Protein AF-A0AAN6WD58-F1 (afdb_monomer_lite)

Radius of gyration: 23.79 Å; chains: 1; bounding box: 54×94×43 Å

pLDDT: mean 81.94, std 14.67, range [32.22, 94.12]

Structure (mmCIF, N/CA/C/O backbone):
data_AF-A0AAN6WD58-F1
#
_entry.id   AF-A0AAN6WD58-F1
#
loop_
_atom_site.group_PDB
_atom_site.id
_atom_s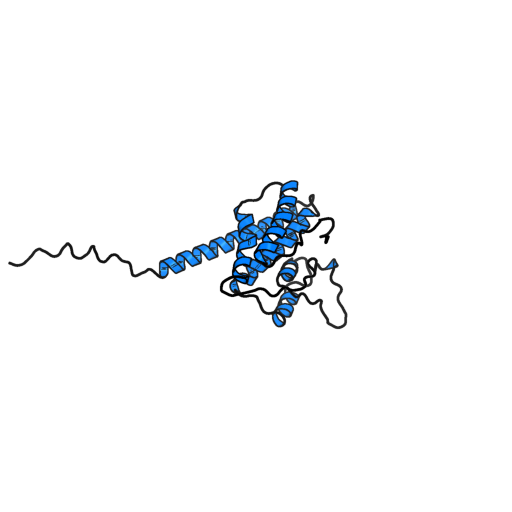ite.type_symbol
_atom_site.label_atom_id
_atom_site.label_alt_id
_atom_site.label_comp_id
_atom_site.label_asym_id
_atom_site.label_entity_id
_atom_site.label_seq_id
_atom_site.pdbx_PDB_ins_code
_atom_site.Cartn_x
_atom_site.Cartn_y
_atom_site.Cartn_z
_atom_site.occupancy
_atom_site.B_iso_or_equiv
_atom_site.auth_seq_id
_atom_site.auth_comp_id
_atom_site.auth_asym_id
_atom_site.auth_atom_id
_atom_site.pdbx_PDB_model_num
ATOM 1 N N . MET A 1 1 ? 17.605 -14.108 6.805 1.00 48.41 1 MET A N 1
ATOM 2 C CA . MET A 1 1 ? 17.470 -12.957 5.881 1.00 48.41 1 MET A CA 1
ATOM 3 C C . MET A 1 1 ? 16.499 -13.327 4.769 1.00 48.41 1 MET A C 1
ATOM 5 O O . MET A 1 1 ? 16.831 -14.172 3.946 1.00 48.41 1 MET A O 1
ATOM 9 N N . THR A 1 2 ? 15.290 -12.766 4.779 1.00 65.06 2 THR A N 1
ATOM 10 C CA . THR A 1 2 ? 14.285 -12.988 3.726 1.00 65.06 2 THR A CA 1
ATOM 11 C C . THR A 1 2 ? 14.586 -12.105 2.510 1.00 65.06 2 THR A C 1
ATOM 13 O O . THR A 1 2 ? 15.200 -11.041 2.630 1.00 65.06 2 THR A O 1
ATOM 16 N N . ARG A 1 3 ? 14.208 -12.565 1.312 1.00 69.75 3 ARG A N 1
ATOM 17 C CA . ARG A 1 3 ? 14.410 -11.836 0.050 1.00 69.75 3 ARG A CA 1
ATOM 18 C C . ARG A 1 3 ? 13.093 -11.641 -0.691 1.00 69.75 3 ARG A C 1
ATOM 20 O O . ARG A 1 3 ? 12.142 -12.388 -0.467 1.00 69.75 3 ARG A O 1
ATOM 27 N N . PHE A 1 4 ? 13.006 -10.596 -1.503 1.00 72.44 4 PHE A N 1
ATOM 28 C CA . PHE A 1 4 ? 11.981 -10.437 -2.536 1.00 72.44 4 PHE A CA 1
ATOM 29 C C . PHE A 1 4 ? 12.714 -10.450 -3.876 1.00 72.44 4 PHE A C 1
ATOM 31 O O . PHE A 1 4 ? 13.529 -9.564 -4.120 1.00 72.44 4 PHE A O 1
ATOM 38 N N . ALA A 1 5 ? 12.514 -11.487 -4.690 1.00 76.12 5 ALA A N 1
ATOM 39 C CA . ALA A 1 5 ? 13.415 -11.800 -5.802 1.00 76.12 5 ALA A CA 1
ATOM 40 C C . ALA A 1 5 ? 14.897 -11.789 -5.347 1.00 76.12 5 ALA A C 1
ATOM 42 O O . ALA A 1 5 ? 15.267 -12.455 -4.377 1.00 76.12 5 ALA A O 1
ATOM 43 N N . ASN A 1 6 ? 15.753 -11.005 -6.003 1.00 77.00 6 ASN A N 1
ATOM 44 C CA . ASN A 1 6 ? 17.159 -10.816 -5.637 1.00 77.00 6 ASN A CA 1
ATOM 45 C C . ASN A 1 6 ? 17.381 -9.767 -4.521 1.00 77.00 6 ASN A C 1
ATOM 47 O O . ASN A 1 6 ? 18.508 -9.613 -4.037 1.00 77.00 6 ASN A O 1
ATOM 51 N N . LEU A 1 7 ? 16.332 -9.075 -4.070 1.00 74.19 7 LEU A N 1
ATOM 52 C CA . LEU A 1 7 ? 16.401 -7.975 -3.107 1.00 74.19 7 LEU A CA 1
ATOM 53 C C . LEU A 1 7 ? 16.452 -8.498 -1.668 1.00 74.19 7 LEU A C 1
ATOM 55 O O . LEU A 1 7 ? 15.595 -9.284 -1.263 1.00 74.19 7 LEU A O 1
ATOM 59 N N . LYS A 1 8 ? 17.431 -8.051 -0.869 1.00 80.62 8 LYS A N 1
ATOM 60 C CA . LYS A 1 8 ? 17.378 -8.224 0.596 1.00 80.62 8 LYS A CA 1
ATOM 61 C C . LYS A 1 8 ? 16.173 -7.447 1.128 1.00 80.62 8 LYS A C 1
ATOM 63 O O . LYS A 1 8 ? 15.922 -6.354 0.638 1.00 80.62 8 LYS A O 1
ATOM 68 N N . ARG A 1 9 ? 15.439 -7.995 2.097 1.00 75.12 9 ARG A N 1
ATOM 69 C CA . ARG A 1 9 ? 14.356 -7.275 2.782 1.00 75.12 9 ARG A CA 1
ATOM 70 C C . ARG A 1 9 ? 14.799 -6.822 4.165 1.00 75.12 9 ARG A C 1
ATOM 72 O O . ARG A 1 9 ? 15.452 -7.592 4.870 1.00 75.12 9 ARG A O 1
ATOM 79 N N . GLN A 1 10 ? 14.386 -5.619 4.548 1.00 79.12 10 GLN A N 1
ATOM 80 C CA . GLN A 1 10 ? 14.341 -5.217 5.947 1.00 79.12 10 GLN A CA 1
ATOM 81 C C . GLN A 1 10 ? 13.118 -5.883 6.582 1.00 79.12 10 GLN A C 1
ATOM 83 O O . GLN A 1 10 ? 12.004 -5.731 6.091 1.00 79.12 10 GLN A O 1
ATOM 88 N N . ASN A 1 11 ? 13.340 -6.716 7.596 1.00 80.75 11 ASN A N 1
ATOM 89 C CA . ASN A 1 11 ? 12.276 -7.491 8.242 1.00 80.75 11 ASN A CA 1
ATOM 90 C C . ASN A 1 11 ? 12.560 -7.675 9.736 1.00 80.75 11 ASN A C 1
ATOM 92 O O . ASN A 1 11 ? 12.304 -8.743 10.295 1.00 80.75 11 ASN A O 1
ATOM 96 N N . ASP A 1 12 ? 13.169 -6.655 10.335 1.00 87.62 12 ASP A N 1
ATOM 97 C CA . ASP A 1 12 ? 13.408 -6.609 11.769 1.00 87.62 12 ASP A CA 1
ATOM 98 C C . ASP A 1 12 ? 12.068 -6.518 12.503 1.00 87.62 12 ASP A C 1
ATOM 100 O O . ASP A 1 12 ? 11.062 -6.060 11.951 1.00 87.62 12 ASP A O 1
ATOM 104 N N . TRP A 1 13 ? 12.044 -7.029 13.730 1.00 89.88 13 TRP A N 1
ATOM 105 C CA . TRP A 1 13 ? 10.837 -7.016 14.541 1.00 89.88 13 TRP A CA 1
ATOM 106 C C . TRP A 1 13 ? 10.497 -5.588 14.968 1.00 89.88 13 TRP A C 1
ATOM 108 O O . TRP A 1 13 ? 11.368 -4.844 15.410 1.00 89.88 13 TRP A O 1
ATOM 118 N N . GLU A 1 14 ? 9.219 -5.236 14.886 1.00 92.88 14 GLU A N 1
ATOM 119 C CA . GLU A 1 14 ? 8.688 -3.956 15.341 1.00 92.88 14 GLU A CA 1
ATOM 120 C C . GLU A 1 14 ? 7.357 -4.189 16.051 1.00 92.88 14 GLU A C 1
ATOM 122 O O . GLU A 1 14 ? 6.569 -5.047 15.649 1.00 92.88 14 GLU A O 1
ATOM 127 N N . SER A 1 15 ? 7.090 -3.394 17.085 1.00 91.38 15 SER A N 1
ATOM 128 C CA . SER A 1 15 ? 5.830 -3.440 17.832 1.00 91.38 15 SER A CA 1
ATOM 129 C C . SER A 1 15 ? 4.717 -2.583 17.222 1.00 91.38 15 SER A C 1
ATOM 131 O O . SER A 1 15 ? 3.587 -2.671 17.684 1.00 91.38 15 SER A O 1
ATOM 133 N N . SER A 1 16 ? 5.034 -1.734 16.238 1.00 91.88 16 SER A N 1
ATOM 134 C CA . SER A 1 16 ? 4.069 -0.904 15.507 1.00 91.88 16 SER A CA 1
ATOM 135 C C . SER A 1 16 ? 4.143 -1.202 14.020 1.00 91.88 16 SER A C 1
ATOM 137 O O . SER A 1 16 ? 5.222 -1.221 13.415 1.00 91.88 16 SER A O 1
ATOM 139 N N . TRP A 1 17 ? 2.969 -1.385 13.430 1.00 92.25 17 TRP A N 1
ATOM 140 C CA . TRP A 1 17 ? 2.809 -1.575 12.003 1.00 92.25 17 TRP A CA 1
ATOM 141 C C . TRP A 1 17 ? 3.224 -0.342 11.197 1.00 92.25 17 TRP A C 1
ATOM 143 O O . TRP A 1 17 ? 3.922 -0.489 10.192 1.00 92.25 17 TRP A O 1
ATOM 153 N N . GLU A 1 18 ? 2.869 0.869 11.648 1.00 91.56 18 GLU A N 1
ATOM 154 C CA . GLU A 1 18 ? 3.306 2.115 10.996 1.00 91.56 18 GLU A CA 1
ATOM 155 C C . GLU A 1 18 ? 4.840 2.201 10.965 1.00 91.56 18 GLU A C 1
ATOM 157 O O . GLU A 1 18 ? 5.422 2.459 9.911 1.00 91.56 18 GLU A O 1
ATOM 162 N N . VAL A 1 19 ? 5.512 1.912 12.086 1.00 91.81 19 VAL A N 1
ATOM 163 C CA . VAL A 1 19 ? 6.983 1.968 12.171 1.00 91.81 19 VAL A CA 1
ATOM 164 C C . VAL A 1 19 ? 7.639 0.944 11.246 1.00 91.81 19 VAL A C 1
ATOM 166 O O . VAL A 1 19 ? 8.560 1.296 10.499 1.00 91.81 19 VAL A O 1
ATOM 169 N N . TRP A 1 20 ? 7.163 -0.305 11.263 1.00 91.69 20 TRP A N 1
ATOM 170 C CA . TRP A 1 20 ? 7.660 -1.348 10.364 1.00 91.69 20 TRP A CA 1
ATOM 171 C C . TRP A 1 20 ? 7.487 -0.953 8.901 1.00 91.69 20 TRP A C 1
ATOM 173 O O . TRP A 1 20 ? 8.426 -1.046 8.108 1.00 91.69 20 TRP A O 1
ATOM 183 N N . TRP A 1 21 ? 6.301 -0.460 8.548 1.00 91.00 21 TRP A N 1
ATOM 184 C CA . TRP A 1 21 ? 5.984 -0.073 7.185 1.00 91.00 21 TRP A CA 1
ATOM 185 C C . TRP A 1 21 ? 6.843 1.086 6.695 1.00 91.00 21 TRP A C 1
ATOM 187 O O . TRP A 1 21 ? 7.375 1.012 5.591 1.00 91.00 21 TRP A O 1
ATOM 197 N N . VAL A 1 22 ? 7.023 2.130 7.511 1.00 90.06 22 VAL A N 1
ATOM 198 C CA . VAL A 1 22 ? 7.877 3.282 7.183 1.00 90.06 22 VAL A CA 1
ATOM 199 C C . VAL A 1 22 ? 9.298 2.820 6.877 1.00 90.06 22 VAL A C 1
ATOM 201 O O . VAL A 1 22 ? 9.868 3.222 5.865 1.00 90.06 22 VAL A O 1
ATOM 204 N N . LYS A 1 23 ? 9.865 1.953 7.724 1.00 90.19 23 LYS A N 1
ATOM 205 C CA . LYS A 1 23 ? 11.198 1.371 7.511 1.00 90.19 23 LYS A CA 1
ATOM 206 C C . LYS A 1 23 ? 11.248 0.579 6.201 1.00 90.19 23 LYS A C 1
ATOM 208 O O . LYS A 1 23 ? 12.121 0.807 5.367 1.00 90.19 23 LYS A O 1
ATOM 213 N N . HIS A 1 24 ? 10.269 -0.299 5.990 1.00 88.56 24 HIS A N 1
ATOM 214 C CA . HIS A 1 24 ? 10.186 -1.168 4.817 1.00 88.56 24 HIS A CA 1
ATOM 215 C C . HIS A 1 24 ? 10.013 -0.391 3.502 1.00 88.56 24 HIS A C 1
ATOM 217 O O . HIS A 1 24 ? 10.705 -0.681 2.526 1.00 88.56 24 HIS A O 1
ATOM 223 N N . ILE A 1 25 ? 9.113 0.596 3.448 1.00 88.00 25 ILE A N 1
ATOM 224 C CA . ILE A 1 25 ? 8.846 1.359 2.222 1.00 88.00 25 ILE A CA 1
ATOM 225 C C . ILE A 1 25 ? 10.003 2.300 1.879 1.00 88.00 25 ILE A C 1
ATOM 227 O O . ILE A 1 25 ? 10.387 2.347 0.713 1.00 88.00 25 ILE A O 1
ATOM 231 N N . LYS A 1 26 ? 10.624 2.954 2.876 1.00 88.12 26 LYS A N 1
ATOM 232 C CA . LYS A 1 26 ? 11.828 3.779 2.677 1.00 88.12 26 LYS A CA 1
ATOM 233 C C . LYS A 1 26 ? 12.963 2.966 2.075 1.00 88.12 26 LYS A C 1
ATOM 235 O O . LYS A 1 26 ? 13.499 3.349 1.044 1.00 88.12 26 LYS A O 1
ATOM 240 N N . PHE A 1 27 ? 13.240 1.790 2.639 1.00 87.44 27 PHE A N 1
ATOM 241 C CA . PHE A 1 27 ? 14.277 0.894 2.131 1.00 87.44 27 PHE A CA 1
ATOM 242 C C . PHE A 1 27 ? 14.088 0.533 0.643 1.00 87.44 27 PHE A C 1
ATOM 244 O O . PHE A 1 27 ? 15.058 0.405 -0.105 1.00 87.44 27 PHE A O 1
ATOM 251 N N . ILE A 1 28 ? 12.843 0.347 0.189 1.00 87.50 28 ILE A N 1
ATOM 252 C CA . ILE A 1 28 ? 12.562 0.025 -1.218 1.00 87.50 28 ILE A CA 1
ATOM 253 C C . ILE A 1 28 ? 12.624 1.282 -2.096 1.00 87.50 28 ILE A C 1
ATOM 255 O O . ILE A 1 28 ? 13.158 1.210 -3.202 1.00 87.50 28 ILE A O 1
ATOM 259 N N . LEU A 1 29 ? 12.094 2.412 -1.623 1.00 88.50 29 LEU A N 1
ATOM 260 C CA . LEU A 1 29 ? 12.108 3.674 -2.363 1.00 88.50 29 LEU A CA 1
ATOM 261 C C . LEU A 1 29 ? 13.525 4.197 -2.570 1.00 88.50 29 LEU A C 1
ATOM 263 O O . LEU A 1 29 ? 13.870 4.499 -3.702 1.00 88.50 29 LEU A O 1
ATOM 267 N N . GLU A 1 30 ? 14.374 4.202 -1.541 1.00 88.56 30 GLU A N 1
ATOM 268 C CA . GLU A 1 30 ? 15.780 4.629 -1.641 1.00 88.56 30 GLU A CA 1
ATOM 269 C C . GLU A 1 30 ? 16.540 3.847 -2.722 1.00 88.56 30 GLU A C 1
ATOM 271 O O . GLU A 1 30 ? 17.378 4.388 -3.447 1.00 88.56 30 GLU A O 1
ATOM 276 N N . ARG A 1 31 ? 16.228 2.555 -2.875 1.00 86.38 31 ARG A N 1
ATOM 277 C CA . ARG A 1 31 ? 16.817 1.723 -3.925 1.00 86.38 31 ARG A CA 1
ATOM 278 C C . ARG A 1 31 ? 16.363 2.153 -5.316 1.00 86.38 31 ARG A C 1
ATOM 280 O O . ARG A 1 31 ? 17.185 2.222 -6.224 1.00 86.38 31 ARG A O 1
ATOM 287 N N . GLU A 1 32 ? 15.066 2.356 -5.494 1.00 90.19 32 GLU A N 1
ATOM 288 C CA . GLU A 1 32 ? 14.480 2.785 -6.766 1.00 90.19 32 GLU A CA 1
ATOM 289 C C . GLU A 1 32 ? 14.997 4.198 -7.119 1.00 90.19 32 GLU A C 1
ATOM 291 O O . GLU A 1 32 ? 15.522 4.420 -8.207 1.00 90.19 32 GLU A O 1
ATOM 296 N N . GLU A 1 33 ? 15.039 5.107 -6.147 1.00 90.25 33 GLU A N 1
ATOM 297 C CA . GLU A 1 33 ? 15.643 6.436 -6.257 1.00 90.25 33 GLU A CA 1
ATOM 298 C C . GLU A 1 33 ? 17.125 6.393 -6.652 1.00 90.25 33 GLU A C 1
ATOM 300 O O . GLU A 1 33 ? 17.546 7.128 -7.542 1.00 90.25 33 GLU A O 1
ATOM 305 N N . THR A 1 34 ? 17.914 5.479 -6.085 1.00 89.62 34 THR A N 1
ATOM 306 C CA . THR A 1 34 ? 19.324 5.299 -6.478 1.00 89.62 34 THR A CA 1
ATOM 307 C C . THR A 1 34 ? 19.469 4.903 -7.956 1.00 89.62 34 THR A C 1
ATOM 309 O O . THR A 1 34 ? 20.483 5.203 -8.584 1.00 89.62 34 THR A O 1
ATOM 312 N N . ILE A 1 35 ? 18.472 4.221 -8.529 1.00 87.38 35 ILE A N 1
ATOM 313 C CA . ILE A 1 35 ? 18.492 3.752 -9.921 1.00 87.38 35 ILE A CA 1
ATOM 314 C C . ILE A 1 35 ? 17.955 4.825 -10.878 1.00 87.38 35 ILE A C 1
ATOM 316 O O . ILE A 1 35 ? 18.501 4.984 -11.970 1.00 87.38 35 ILE A O 1
ATOM 320 N N . ARG A 1 36 ? 16.875 5.530 -10.512 1.00 88.94 36 ARG A N 1
ATOM 321 C CA . ARG A 1 36 ? 16.106 6.392 -11.435 1.00 88.94 36 ARG A CA 1
ATOM 322 C C . ARG A 1 36 ? 15.891 7.834 -10.956 1.00 88.94 36 ARG A C 1
ATOM 324 O O . ARG A 1 36 ? 15.209 8.597 -11.636 1.00 88.94 36 ARG A O 1
ATOM 331 N N . GLY A 1 37 ? 16.480 8.225 -9.831 1.00 88.12 37 GLY A N 1
ATOM 332 C CA . GLY A 1 37 ? 16.423 9.579 -9.281 1.00 88.12 37 GLY A CA 1
ATOM 333 C C . GLY A 1 37 ? 15.259 9.833 -8.308 1.00 88.12 37 GLY A C 1
ATOM 334 O O . GLY A 1 37 ? 14.410 8.955 -8.105 1.00 88.12 37 GLY A O 1
ATOM 335 N N . PRO A 1 38 ? 15.218 11.039 -7.711 1.00 86.88 38 PRO A N 1
ATOM 336 C CA . PRO A 1 38 ? 14.383 11.372 -6.553 1.00 86.88 38 PRO A CA 1
ATOM 337 C C . PRO A 1 38 ? 12.875 11.388 -6.826 1.00 86.88 38 PRO A C 1
ATOM 339 O O . PRO A 1 38 ? 12.428 11.469 -7.976 1.00 86.88 38 PRO A O 1
ATOM 342 N N . TYR A 1 39 ? 12.105 11.333 -5.737 1.00 80.19 39 TYR A N 1
ATOM 343 C CA . TYR A 1 39 ? 10.647 11.514 -5.687 1.00 80.19 39 TYR A CA 1
ATOM 344 C C . TYR A 1 39 ? 10.276 12.876 -5.095 1.00 80.19 39 TYR A C 1
ATOM 346 O O . TYR A 1 39 ? 11.126 13.546 -4.509 1.00 80.19 39 TYR A O 1
ATOM 354 N N . SER A 1 40 ? 9.012 13.288 -5.227 1.00 81.38 40 SER A N 1
ATOM 355 C CA . SER A 1 40 ? 8.534 14.473 -4.512 1.00 81.38 40 SER A CA 1
ATOM 356 C C . SER A 1 40 ? 8.304 14.150 -3.027 1.00 81.38 40 SER A C 1
ATOM 358 O O . SER A 1 40 ? 8.050 13.004 -2.656 1.00 81.38 40 SER A O 1
ATOM 360 N N . GLU A 1 41 ? 8.404 15.152 -2.153 1.00 77.81 41 GLU A N 1
ATOM 361 C CA . GLU A 1 41 ? 8.189 14.959 -0.710 1.00 77.81 41 GLU A CA 1
ATOM 362 C C . GLU A 1 41 ? 6.739 14.541 -0.409 1.00 77.81 41 GLU A C 1
ATOM 364 O O . GLU A 1 41 ? 6.479 13.728 0.480 1.00 77.81 41 GLU A O 1
ATOM 369 N N . GLU A 1 42 ? 5.788 15.039 -1.199 1.00 78.62 42 GLU A N 1
ATOM 370 C CA . GLU A 1 42 ? 4.373 14.686 -1.101 1.00 78.62 42 GLU A CA 1
ATOM 371 C C . GLU A 1 42 ? 4.144 13.186 -1.344 1.00 78.62 42 GLU A C 1
ATOM 373 O O . GLU A 1 42 ? 3.366 12.559 -0.619 1.00 78.62 42 GLU A O 1
ATOM 378 N N . ASP A 1 43 ? 4.866 12.589 -2.300 1.00 78.06 43 ASP A N 1
ATOM 379 C CA . ASP A 1 43 ? 4.775 11.159 -2.615 1.00 78.06 43 ASP A CA 1
ATOM 380 C C . ASP A 1 43 ? 5.201 10.281 -1.419 1.00 78.06 43 ASP A C 1
ATOM 382 O O . ASP A 1 43 ? 4.629 9.214 -1.186 1.00 78.06 43 ASP A O 1
ATOM 386 N N . ASN A 1 44 ? 6.156 10.739 -0.601 1.00 76.31 44 ASN A N 1
ATOM 387 C CA . ASN A 1 44 ? 6.617 10.002 0.580 1.00 76.31 44 ASN A CA 1
ATOM 388 C C . ASN A 1 44 ? 5.599 10.027 1.729 1.00 76.31 44 ASN A C 1
ATOM 390 O O . ASN A 1 44 ? 5.403 9.022 2.423 1.00 76.31 44 ASN A O 1
ATOM 394 N N . GLN A 1 45 ? 4.935 11.163 1.947 1.00 78.75 45 GLN A N 1
ATOM 395 C CA . GLN A 1 45 ? 4.032 11.344 3.088 1.00 78.75 45 GLN A CA 1
ATOM 396 C C . GLN A 1 45 ? 2.753 10.509 2.952 1.00 78.75 45 GLN A C 1
ATOM 398 O O . GLN A 1 45 ? 2.280 9.913 3.930 1.00 78.75 45 GLN A O 1
ATOM 403 N N . VAL A 1 46 ? 2.216 10.386 1.735 1.00 84.75 46 VAL A N 1
ATOM 404 C CA . VAL A 1 46 ? 0.954 9.667 1.495 1.00 84.75 46 VAL A CA 1
ATOM 405 C C . VAL A 1 46 ? 1.045 8.166 1.760 1.00 84.75 46 VAL A C 1
ATOM 407 O O . VAL A 1 46 ? 0.049 7.546 2.131 1.00 84.75 46 VAL A O 1
ATOM 410 N N . LEU A 1 47 ? 2.241 7.579 1.659 1.00 83.25 47 LEU A N 1
ATOM 411 C CA . LEU A 1 47 ? 2.464 6.139 1.841 1.00 83.25 47 LEU A CA 1
ATOM 412 C C . LEU A 1 47 ? 2.411 5.675 3.296 1.00 83.25 47 LEU A C 1
ATOM 414 O O . LEU A 1 47 ? 2.575 4.488 3.561 1.00 83.25 47 LEU A O 1
ATOM 418 N N . THR A 1 48 ? 2.229 6.593 4.239 1.00 84.06 48 THR A N 1
ATOM 419 C CA . THR A 1 48 ? 2.188 6.296 5.681 1.00 84.06 48 THR A CA 1
ATOM 420 C C . THR A 1 48 ? 0.906 6.813 6.333 1.00 84.06 48 THR A C 1
ATOM 422 O O . THR A 1 48 ? 0.453 6.272 7.343 1.00 84.06 48 THR A O 1
ATOM 425 N N . ARG A 1 49 ? 0.258 7.805 5.702 1.00 87.75 49 ARG A N 1
ATOM 426 C CA . ARG A 1 49 ? -0.963 8.492 6.151 1.00 87.75 49 ARG A CA 1
ATOM 427 C C . ARG A 1 49 ? -2.060 7.546 6.637 1.00 87.75 49 ARG A C 1
ATOM 429 O O . ARG A 1 49 ? -2.677 7.812 7.668 1.00 87.75 49 ARG A O 1
ATOM 436 N N . TYR A 1 50 ? -2.309 6.471 5.890 1.00 90.25 50 TYR A N 1
ATOM 437 C CA . TYR A 1 50 ? -3.426 5.555 6.125 1.00 90.25 50 TYR A CA 1
ATOM 438 C C . TYR A 1 50 ? -3.133 4.471 7.172 1.00 90.25 50 TYR A C 1
ATOM 440 O O . TYR A 1 50 ? -4.058 3.777 7.586 1.00 90.25 50 TYR A O 1
ATOM 448 N N . LEU A 1 51 ? -1.890 4.358 7.656 1.00 90.38 51 LEU A N 1
ATOM 449 C CA . LEU A 1 51 ? -1.515 3.376 8.680 1.00 90.38 51 LEU A CA 1
ATOM 450 C C . LEU A 1 51 ? -1.710 3.880 10.099 1.00 90.38 51 LEU A C 1
ATOM 452 O O . LEU A 1 51 ? -2.221 3.143 10.937 1.00 90.38 51 LEU A O 1
ATOM 456 N N . ARG A 1 52 ? -1.383 5.148 10.362 1.00 90.62 52 ARG A N 1
ATOM 457 C CA . ARG A 1 52 ? -1.555 5.744 11.694 1.00 90.62 52 ARG A CA 1
ATOM 458 C C . ARG A 1 52 ? -2.966 5.569 12.270 1.00 90.62 52 ARG A C 1
ATOM 460 O O . ARG A 1 52 ? -3.093 5.276 13.460 1.00 90.62 52 ARG A O 1
ATOM 467 N N . PRO A 1 53 ? -4.057 5.721 11.490 1.00 92.31 53 PRO A N 1
ATOM 468 C CA . PRO A 1 53 ? -5.408 5.475 11.985 1.00 92.31 53 PRO A CA 1
ATOM 469 C C . PRO A 1 53 ? -5.629 4.062 12.537 1.00 92.31 53 PRO A C 1
ATOM 471 O O . PRO A 1 53 ? -6.415 3.921 13.468 1.00 92.31 53 PRO A O 1
ATOM 474 N N . LEU A 1 54 ? -4.924 3.047 12.030 1.00 91.31 54 LEU A N 1
ATOM 475 C CA . LEU A 1 54 ? -5.107 1.647 12.426 1.00 91.31 54 LEU A CA 1
ATOM 476 C C . LEU A 1 54 ? -4.625 1.355 13.859 1.00 91.31 54 LEU A C 1
ATOM 478 O O . LEU A 1 54 ? -5.158 0.464 14.514 1.00 91.31 54 LEU A O 1
ATOM 482 N N . GLU A 1 55 ? -3.652 2.121 14.358 1.00 93.19 55 GLU A N 1
ATOM 483 C CA . GLU A 1 55 ? -3.041 1.951 15.691 1.00 93.19 55 GLU A CA 1
ATOM 484 C C . GLU A 1 55 ? -3.306 3.154 16.625 1.00 93.19 55 GLU A C 1
ATOM 486 O O . GLU A 1 55 ? -2.698 3.295 17.683 1.00 93.19 55 GLU A O 1
ATOM 491 N N . SER A 1 56 ? -4.213 4.060 16.238 1.00 92.25 56 SER A N 1
ATOM 492 C CA . SER A 1 56 ? -4.590 5.248 17.022 1.00 92.25 56 SER A CA 1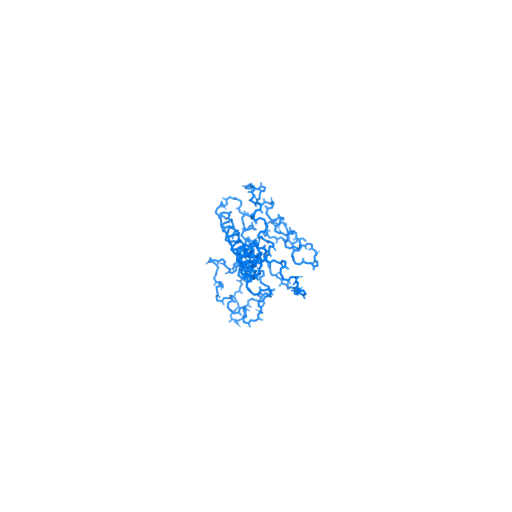
ATOM 493 C C . SER A 1 56 ? -6.059 5.224 17.438 1.00 92.25 56 SER A C 1
ATOM 495 O O . SER A 1 56 ? -6.867 4.465 16.902 1.00 92.25 56 SER A O 1
ATOM 497 N N . GLY A 1 57 ? -6.430 6.064 18.411 1.00 90.00 57 GLY A N 1
ATOM 498 C CA . GLY A 1 57 ? -7.795 6.096 18.949 1.00 90.00 57 GLY A CA 1
ATOM 499 C C . GLY A 1 57 ? -8.159 4.832 19.735 1.00 90.00 57 GLY A C 1
ATOM 500 O O . GLY A 1 57 ? -9.304 4.396 19.687 1.00 90.00 57 GLY A O 1
ATOM 501 N N . GLY A 1 58 ? -7.178 4.217 20.407 1.00 92.69 58 GLY A N 1
ATOM 502 C CA . GLY A 1 58 ? -7.354 2.973 21.166 1.00 92.69 58 GLY A CA 1
ATOM 503 C C . GLY A 1 58 ? -7.435 1.705 20.309 1.00 92.69 58 GLY A C 1
ATOM 504 O O . GLY A 1 58 ? -7.742 0.642 20.839 1.00 92.69 58 GLY A O 1
ATOM 505 N N . ARG A 1 59 ? -7.182 1.804 18.998 1.00 92.75 59 ARG A N 1
ATOM 506 C CA . ARG A 1 59 ? -7.132 0.658 18.081 1.00 92.75 59 ARG A CA 1
ATOM 507 C C . ARG A 1 59 ? -5.756 -0.002 18.097 1.00 92.75 59 ARG A C 1
ATOM 509 O O . ARG A 1 59 ? -4.748 0.651 18.350 1.00 92.75 59 ARG A O 1
ATOM 516 N N . SER A 1 60 ? -5.736 -1.287 17.778 1.00 90.50 60 SER A N 1
ATOM 517 C CA . SER A 1 60 ? -4.529 -2.081 17.568 1.00 90.50 60 SER A CA 1
ATOM 518 C C . SER A 1 60 ? -4.730 -3.007 16.376 1.00 90.50 60 SER A C 1
ATOM 520 O O . SER A 1 60 ? -5.849 -3.459 16.127 1.00 90.50 60 SER A O 1
ATOM 522 N N . ILE A 1 61 ? -3.645 -3.332 15.677 1.00 87.94 61 ILE A N 1
ATOM 523 C CA . ILE A 1 61 ? -3.652 -4.325 14.602 1.00 87.94 61 ILE A CA 1
ATOM 524 C C . ILE A 1 61 ? -3.217 -5.672 15.173 1.00 87.94 61 ILE A C 1
ATOM 526 O O . ILE A 1 61 ? -2.219 -5.756 15.888 1.00 87.94 61 ILE A O 1
ATOM 530 N N . GLU A 1 62 ? -3.939 -6.735 14.829 1.00 86.94 62 GLU A N 1
ATOM 531 C CA . GLU A 1 62 ? -3.492 -8.094 15.117 1.00 86.94 62 GLU A CA 1
ATOM 532 C C . GLU A 1 62 ? -2.432 -8.527 14.092 1.00 86.94 62 GLU A C 1
ATOM 534 O O . GLU A 1 62 ? -2.690 -8.481 12.883 1.00 86.94 62 GLU A O 1
ATOM 539 N N . PRO A 1 63 ? -1.234 -8.959 14.529 1.00 87.00 63 PRO A N 1
ATOM 540 C CA . PRO A 1 63 ? -0.233 -9.486 13.615 1.00 87.00 63 PRO A CA 1
ATOM 541 C C . PRO A 1 63 ? -0.770 -10.704 12.856 1.00 87.00 63 PRO A C 1
ATOM 543 O O . PRO A 1 63 ? -1.190 -11.692 13.456 1.00 87.00 63 PRO A O 1
ATOM 546 N N . ALA A 1 64 ? -0.698 -10.656 11.528 1.00 87.12 64 ALA A N 1
ATOM 547 C CA . ALA A 1 64 ? -1.107 -11.748 10.654 1.00 87.12 64 ALA A CA 1
ATOM 548 C C . ALA A 1 64 ? 0.091 -12.302 9.878 1.00 87.12 64 ALA A C 1
ATOM 550 O O . ALA A 1 64 ? 0.942 -11.556 9.382 1.00 87.12 64 ALA A O 1
ATOM 551 N N . LEU A 1 65 ? 0.141 -13.626 9.722 1.00 86.19 65 LEU A N 1
ATOM 552 C CA . LEU A 1 65 ? 1.119 -14.256 8.844 1.00 86.19 65 LEU A CA 1
ATOM 553 C C . LEU A 1 65 ? 0.790 -13.902 7.387 1.00 86.19 65 LEU A C 1
ATOM 555 O O . LEU A 1 65 ? -0.261 -14.281 6.878 1.00 86.19 65 LEU A O 1
ATOM 559 N N . CYS A 1 66 ? 1.705 -13.196 6.724 1.00 85.81 66 CYS A N 1
ATOM 560 C CA . CYS A 1 66 ? 1.556 -12.772 5.333 1.00 85.81 66 CYS A CA 1
ATOM 561 C C . CYS A 1 66 ? 2.513 -13.547 4.420 1.00 85.81 66 CYS A C 1
ATOM 563 O O . CYS A 1 66 ? 3.700 -13.681 4.724 1.00 85.81 66 CYS A O 1
ATOM 565 N N . HIS A 1 67 ? 2.046 -13.964 3.244 1.00 86.75 67 HIS A N 1
ATOM 566 C CA . HIS A 1 67 ? 2.891 -14.520 2.188 1.00 86.75 67 HIS A CA 1
ATOM 567 C C . HIS A 1 67 ? 3.821 -13.452 1.594 1.00 86.75 67 HIS A C 1
ATOM 569 O O . HIS A 1 67 ? 4.954 -13.747 1.215 1.00 86.75 67 HIS A O 1
ATOM 575 N N . THR A 1 68 ? 3.375 -12.191 1.507 1.00 83.81 68 THR A N 1
ATOM 576 C CA . THR A 1 68 ? 4.136 -11.018 0.999 1.00 83.81 68 THR A CA 1
ATOM 577 C C . THR A 1 68 ? 4.561 -11.060 -0.479 1.00 83.81 68 THR A C 1
ATOM 579 O O . THR A 1 68 ? 5.213 -10.128 -0.957 1.00 83.81 68 THR A O 1
ATOM 582 N N . ASP A 1 69 ? 4.184 -12.115 -1.203 1.00 84.56 69 ASP A N 1
ATOM 583 C CA . ASP A 1 69 ? 4.514 -12.356 -2.618 1.00 84.56 69 ASP A CA 1
ATOM 584 C C . ASP A 1 69 ? 3.437 -13.227 -3.298 1.00 84.56 69 ASP A C 1
ATOM 586 O O . ASP A 1 69 ? 3.727 -14.159 -4.043 1.00 84.56 69 ASP A O 1
ATOM 590 N N . LEU A 1 70 ? 2.166 -12.975 -2.972 1.00 85.38 70 LEU A N 1
ATOM 591 C CA . LEU A 1 70 ? 1.016 -13.786 -3.390 1.00 85.38 70 LEU A CA 1
ATOM 592 C C . LEU A 1 70 ? 0.515 -13.403 -4.800 1.00 85.38 70 LEU A C 1
ATOM 594 O O . LEU A 1 70 ? -0.676 -13.195 -5.024 1.00 85.38 70 LEU A O 1
ATOM 598 N N . TRP A 1 71 ? 1.434 -13.229 -5.753 1.00 83.12 71 TRP A N 1
ATOM 599 C CA . TRP A 1 71 ? 1.091 -12.955 -7.153 1.00 83.12 71 TRP A CA 1
ATOM 600 C C . TRP A 1 71 ? 0.698 -14.25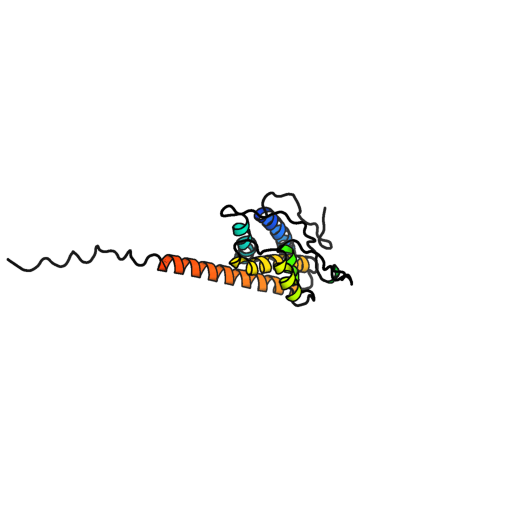6 -7.879 1.00 83.12 71 TRP A C 1
ATOM 602 O O . TRP A 1 71 ? 1.025 -15.342 -7.400 1.00 83.12 71 TRP A O 1
ATOM 612 N N . PRO A 1 72 ? 0.014 -14.195 -9.038 1.00 80.94 72 PRO A N 1
ATOM 613 C CA . PRO A 1 72 ? -0.565 -15.379 -9.681 1.00 80.94 72 PRO A CA 1
ATOM 614 C C . PRO A 1 72 ? 0.414 -16.525 -9.953 1.00 80.94 72 PRO A C 1
ATOM 616 O O . PRO A 1 72 ? 0.024 -17.681 -9.829 1.00 80.94 72 PRO A O 1
ATOM 619 N N . GLY A 1 73 ? 1.682 -16.234 -10.267 1.00 84.19 73 GLY A N 1
ATOM 620 C CA . GLY A 1 73 ? 2.705 -17.268 -10.465 1.00 84.19 73 GLY A CA 1
ATOM 621 C C . GLY A 1 73 ? 3.051 -18.062 -9.200 1.00 84.19 73 GLY A C 1
ATOM 622 O O . GLY A 1 73 ? 3.525 -19.189 -9.304 1.00 84.19 73 GLY A O 1
ATOM 623 N N . ASN A 1 74 ? 2.750 -17.517 -8.019 1.00 86.56 74 ASN A N 1
ATOM 624 C CA . ASN A 1 74 ? 2.916 -18.172 -6.721 1.00 86.56 74 ASN A CA 1
ATOM 625 C C . ASN A 1 74 ? 1.605 -18.762 -6.175 1.00 86.56 74 ASN A C 1
ATOM 627 O O . ASN A 1 74 ? 1.575 -19.278 -5.058 1.00 86.56 74 ASN A O 1
ATOM 631 N N . VAL A 1 75 ? 0.511 -18.714 -6.942 1.00 80.75 75 VAL A N 1
ATOM 632 C CA . VAL A 1 75 ? -0.774 -19.293 -6.542 1.00 80.75 75 VAL A CA 1
ATOM 633 C C . VAL A 1 75 ? -1.032 -20.568 -7.331 1.00 80.75 75 VAL A C 1
ATOM 635 O O . VAL A 1 75 ? -1.197 -20.551 -8.548 1.00 80.75 75 VAL A O 1
ATOM 638 N N . LYS A 1 76 ? -1.151 -21.690 -6.618 1.00 79.56 76 LYS A N 1
ATOM 639 C CA . LYS A 1 76 ? -1.642 -22.947 -7.186 1.00 79.56 76 LYS A CA 1
ATOM 640 C C . LYS A 1 76 ? -3.080 -23.188 -6.744 1.00 79.56 76 LYS A C 1
ATOM 642 O O . LYS A 1 76 ? -3.353 -23.328 -5.554 1.00 79.56 76 LYS A O 1
ATOM 647 N N . TYR A 1 77 ? -3.992 -23.277 -7.707 1.00 70.94 77 TYR A N 1
ATOM 648 C CA . TYR A 1 77 ? -5.382 -23.636 -7.441 1.00 70.94 77 TYR A CA 1
ATOM 649 C C . TYR A 1 77 ? -5.469 -25.102 -7.009 1.00 70.94 77 TYR A C 1
ATOM 651 O O . TYR A 1 77 ? -4.934 -25.991 -7.677 1.00 70.94 77 TYR A O 1
ATOM 659 N N . ARG A 1 78 ? -6.145 -25.362 -5.888 1.00 67.75 78 ARG A N 1
ATOM 660 C CA . ARG A 1 78 ? -6.553 -26.717 -5.515 1.00 67.75 78 ARG A CA 1
ATOM 661 C C . ARG A 1 78 ? -7.959 -26.972 -6.053 1.00 67.75 78 ARG A C 1
ATOM 663 O O . ARG A 1 78 ? -8.820 -26.102 -5.977 1.00 67.75 78 ARG A O 1
ATOM 670 N N . LEU A 1 79 ? -8.183 -28.175 -6.580 1.00 65.50 79 LEU A N 1
ATOM 671 C CA . LEU A 1 79 ? -9.474 -28.607 -7.134 1.00 65.50 79 LEU A CA 1
ATOM 672 C C . LEU A 1 79 ? -10.570 -28.772 -6.062 1.00 65.50 79 LEU A C 1
ATOM 674 O O . LEU A 1 79 ? -11.737 -28.912 -6.402 1.00 65.50 79 LEU A O 1
ATOM 678 N N . ASP A 1 80 ? -10.219 -28.742 -4.773 1.00 69.50 80 ASP A N 1
ATOM 679 C CA . ASP A 1 80 ? -11.133 -28.941 -3.641 1.00 69.50 80 ASP A CA 1
ATOM 680 C C . ASP A 1 80 ? -11.783 -27.638 -3.127 1.00 69.50 80 ASP A C 1
ATOM 682 O O . ASP A 1 80 ? -12.271 -27.596 -1.999 1.00 69.50 80 ASP A O 1
ATOM 686 N N . ASN A 1 81 ? -11.800 -26.570 -3.939 1.00 55.81 81 ASN A N 1
ATOM 687 C CA . ASN A 1 81 ? -12.339 -25.241 -3.603 1.00 55.81 81 ASN A CA 1
ATOM 688 C C . ASN A 1 81 ? -11.717 -24.579 -2.357 1.00 55.81 81 ASN A C 1
ATOM 690 O O . ASN A 1 81 ? -12.242 -23.588 -1.844 1.00 55.81 81 ASN A O 1
ATOM 694 N N . LYS A 1 82 ? -10.571 -25.071 -1.872 1.00 57.44 82 LYS A N 1
ATOM 695 C CA . LYS A 1 82 ? -9.815 -24.420 -0.798 1.00 57.44 82 LYS A CA 1
ATOM 696 C C . LYS A 1 82 ? -8.835 -23.426 -1.413 1.00 57.44 82 LYS A C 1
ATOM 698 O O . LYS A 1 82 ? -7.698 -23.764 -1.737 1.00 57.44 82 LYS A O 1
ATOM 703 N N . SER A 1 83 ? -9.307 -22.200 -1.622 1.00 54.03 83 SER A N 1
ATOM 704 C CA . SER A 1 83 ? -8.472 -21.071 -2.045 1.00 54.03 83 SER A CA 1
ATOM 705 C C . SER A 1 83 ? -7.376 -20.772 -1.011 1.00 54.03 83 SER A C 1
ATOM 707 O O . SER A 1 83 ? -7.586 -21.032 0.178 1.00 54.03 83 SER A O 1
ATOM 709 N N . PRO A 1 84 ? -6.223 -20.213 -1.430 1.00 58.09 84 PRO A N 1
ATOM 710 C CA . PRO A 1 84 ? -5.212 -19.739 -0.492 1.00 58.09 84 PRO A CA 1
ATOM 711 C C . PRO A 1 84 ? -5.841 -18.739 0.480 1.00 58.09 84 PRO A C 1
ATOM 713 O O . PRO A 1 84 ? -6.586 -17.843 0.073 1.00 58.09 84 PRO A O 1
ATOM 716 N N . LEU A 1 85 ? -5.559 -18.918 1.768 1.00 59.75 85 LEU A N 1
ATOM 717 C CA . LEU A 1 85 ? -5.940 -17.950 2.780 1.00 59.75 85 LEU A CA 1
ATOM 718 C C . LEU A 1 85 ? -4.922 -16.813 2.720 1.00 59.75 85 LEU A C 1
ATOM 720 O O . LEU A 1 85 ? -3.796 -16.963 3.187 1.00 59.75 85 LEU A O 1
ATOM 724 N N . ALA A 1 86 ? -5.313 -15.699 2.107 1.00 63.84 86 ALA A N 1
ATOM 725 C CA . ALA A 1 86 ? -4.731 -14.432 2.508 1.00 63.84 86 ALA A CA 1
ATOM 726 C C . ALA A 1 86 ? -5.296 -14.102 3.897 1.00 63.84 86 ALA A C 1
ATOM 728 O O . ALA A 1 86 ? -6.476 -14.364 4.148 1.00 63.84 86 ALA A O 1
ATOM 729 N N . HIS A 1 87 ? -4.489 -13.543 4.791 1.00 67.00 87 HIS A N 1
ATOM 730 C CA . HIS A 1 87 ? -4.914 -13.226 6.164 1.00 67.00 87 HIS A CA 1
ATOM 731 C C . HIS A 1 87 ? -4.734 -11.751 6.533 1.00 67.00 87 HIS A C 1
ATOM 733 O O . HIS A 1 87 ? -5.119 -11.354 7.626 1.00 67.00 87 HIS A O 1
ATOM 739 N N . SER A 1 88 ? -4.223 -10.922 5.617 1.00 85.69 88 SER A N 1
ATOM 740 C CA . SER A 1 88 ? -4.017 -9.488 5.850 1.00 85.69 88 SER A CA 1
ATOM 741 C C . SER A 1 88 ? -4.461 -8.630 4.667 1.00 85.69 88 SER A C 1
ATOM 743 O O . SER A 1 88 ? -4.282 -9.013 3.508 1.00 85.69 88 SER A O 1
ATOM 745 N N . GLU A 1 89 ? -4.952 -7.422 4.959 1.00 89.75 89 GLU A N 1
ATOM 746 C CA . GLU A 1 89 ? -5.219 -6.380 3.960 1.00 89.75 89 GLU A CA 1
ATOM 747 C C . GLU A 1 89 ? -3.980 -6.009 3.135 1.00 89.75 89 GLU A C 1
ATOM 749 O O . GLU A 1 89 ? -4.118 -5.577 1.988 1.00 89.75 89 GLU A O 1
ATOM 754 N N . LEU A 1 90 ? -2.770 -6.231 3.668 1.00 89.31 90 LEU A N 1
ATOM 755 C CA . LEU A 1 90 ? -1.528 -6.067 2.912 1.00 89.31 90 LEU A CA 1
ATOM 756 C C . LEU A 1 90 ? -1.518 -6.938 1.652 1.00 89.31 90 LEU A C 1
ATOM 758 O O . LEU A 1 90 ? -1.123 -6.482 0.581 1.00 89.31 90 LEU A O 1
ATOM 762 N N . GLU A 1 91 ? -1.968 -8.189 1.758 1.00 87.62 91 GLU A N 1
ATOM 763 C CA . GLU A 1 91 ? -1.935 -9.141 0.641 1.00 87.62 91 GLU A CA 1
ATOM 764 C C . GLU A 1 91 ? -2.957 -8.791 -0.437 1.00 87.62 91 GLU A C 1
ATOM 766 O O . GLU A 1 91 ? -2.760 -9.099 -1.614 1.00 87.62 91 GLU A O 1
ATOM 771 N N . LEU A 1 92 ? -4.019 -8.082 -0.049 1.00 89.12 92 LEU A N 1
ATOM 772 C CA . LEU A 1 92 ? -5.048 -7.624 -0.966 1.00 89.12 92 LEU A CA 1
ATOM 773 C C . LEU A 1 92 ? -4.523 -6.603 -1.983 1.00 89.12 92 LEU A C 1
ATOM 775 O O . LEU A 1 92 ? -5.021 -6.561 -3.108 1.00 89.12 92 LEU A O 1
ATOM 779 N N . GLY A 1 93 ? -3.489 -5.828 -1.634 1.00 88.44 93 GLY A N 1
ATOM 780 C CA . GLY A 1 93 ? -2.894 -4.841 -2.538 1.00 88.44 93 GLY A CA 1
ATOM 781 C C . GLY A 1 93 ? -2.440 -5.443 -3.875 1.00 88.44 93 GLY A C 1
ATOM 782 O O . GLY A 1 93 ? -2.608 -4.820 -4.922 1.00 88.44 93 GLY A O 1
ATOM 783 N N . LEU A 1 94 ? -1.948 -6.689 -3.881 1.00 85.62 94 LEU A N 1
ATOM 784 C CA . LEU A 1 94 ? -1.566 -7.392 -5.113 1.00 85.62 94 LEU A CA 1
ATOM 785 C C . LEU A 1 94 ? -2.758 -7.647 -6.037 1.00 85.62 94 LEU A C 1
ATOM 787 O O . LEU A 1 94 ? -2.628 -7.517 -7.251 1.00 85.62 94 LEU A O 1
ATOM 791 N N . PHE A 1 95 ? -3.922 -7.987 -5.486 1.00 85.69 95 PHE A N 1
ATOM 792 C CA . PHE A 1 95 ? -5.105 -8.337 -6.276 1.00 85.69 95 PHE A CA 1
ATOM 793 C C . PHE A 1 95 ? -5.806 -7.119 -6.887 1.00 85.69 95 PHE A C 1
ATOM 795 O O . PHE A 1 95 ? -6.725 -7.289 -7.689 1.00 85.69 95 PHE A O 1
ATOM 802 N N . ARG A 1 96 ? -5.367 -5.896 -6.554 1.00 86.62 96 ARG A N 1
ATOM 803 C CA . ARG A 1 96 ? -5.773 -4.680 -7.274 1.00 86.62 96 ARG A CA 1
ATOM 804 C C . ARG A 1 96 ? -5.169 -4.600 -8.672 1.00 86.62 96 ARG A C 1
ATOM 806 O O . ARG A 1 96 ? -5.685 -3.858 -9.505 1.00 86.62 96 ARG A O 1
ATOM 813 N N . ASN A 1 97 ? -4.082 -5.329 -8.928 1.00 81.00 97 ASN A N 1
ATOM 814 C CA . ASN A 1 97 ? -3.451 -5.347 -10.234 1.00 81.00 97 ASN A CA 1
ATOM 815 C C . ASN A 1 97 ? -4.438 -5.937 -11.272 1.00 81.00 97 ASN A C 1
ATOM 817 O O . ASN A 1 97 ? -4.803 -7.111 -11.164 1.00 81.00 97 ASN A O 1
ATOM 821 N N . PRO A 1 98 ? -4.857 -5.160 -12.291 1.00 77.62 98 PRO A N 1
ATOM 822 C CA . PRO A 1 98 ? -5.867 -5.601 -13.249 1.00 77.62 98 PRO A CA 1
ATOM 823 C C . PRO A 1 98 ? -5.378 -6.724 -14.174 1.00 77.62 98 PRO A C 1
ATOM 825 O O . PRO A 1 98 ? -6.195 -7.377 -14.817 1.00 77.62 98 PRO A O 1
ATOM 828 N N . GLN A 1 99 ? -4.068 -6.978 -14.239 1.00 76.88 99 GLN A N 1
ATOM 829 C CA . GLN A 1 99 ? -3.499 -8.110 -14.964 1.00 76.88 99 GLN A CA 1
ATOM 830 C C . GLN A 1 99 ? -3.619 -9.441 -14.194 1.00 76.88 99 GLN A C 1
ATOM 832 O O . GLN A 1 99 ? -3.326 -10.493 -14.760 1.00 76.88 99 GLN A O 1
ATOM 837 N N . TYR A 1 100 ? -4.024 -9.438 -12.916 1.00 81.56 100 TYR A N 1
ATOM 838 C CA . TYR A 1 100 ? -4.084 -10.653 -12.097 1.00 81.56 100 TYR A CA 1
ATOM 839 C C . TYR A 1 100 ? -5.493 -11.280 -12.061 1.00 81.56 100 TYR A C 1
ATOM 841 O O . TYR A 1 100 ? -6.467 -10.591 -11.764 1.00 81.56 100 TYR A O 1
ATOM 849 N N . PRO A 1 101 ? -5.624 -12.608 -12.274 1.00 74.69 101 PRO A N 1
ATOM 850 C CA . PRO A 1 101 ? -6.915 -13.286 -12.430 1.00 74.69 101 PRO A CA 1
ATOM 851 C C . PRO A 1 101 ? -7.764 -13.389 -11.152 1.00 74.69 101 PRO A C 1
ATOM 853 O O . PRO A 1 101 ? -8.976 -13.551 -11.255 1.00 74.69 101 PRO A O 1
ATOM 856 N N . LEU A 1 102 ? -7.171 -13.302 -9.953 1.00 77.62 102 LEU A N 1
ATOM 857 C CA . LEU A 1 102 ? -7.915 -13.397 -8.683 1.00 77.62 102 LEU A CA 1
ATOM 858 C C . LEU A 1 102 ? -8.830 -12.177 -8.459 1.00 77.62 102 LEU A C 1
ATOM 860 O O . LEU A 1 102 ? -9.987 -12.342 -8.065 1.00 77.62 102 LEU A O 1
ATOM 864 N N . GLY A 1 103 ? -8.336 -10.977 -8.789 1.00 80.06 103 GLY A N 1
ATOM 865 C CA . GLY A 1 103 ? -9.094 -9.730 -8.944 1.00 80.06 103 GLY A CA 1
ATOM 866 C C . GLY A 1 103 ? -10.216 -9.459 -7.927 1.00 80.06 103 GLY A C 1
ATOM 867 O O . GLY A 1 103 ? -10.152 -9.813 -6.748 1.00 80.06 103 GLY A O 1
ATOM 868 N N . LYS A 1 104 ? -11.289 -8.810 -8.404 1.00 81.69 104 LYS A N 1
ATOM 869 C CA . LYS A 1 104 ? -12.442 -8.386 -7.581 1.00 81.69 104 LYS A CA 1
ATOM 870 C C . LYS A 1 104 ? -13.219 -9.551 -6.958 1.00 81.69 104 LYS A C 1
ATOM 872 O O . LYS A 1 104 ? -13.793 -9.393 -5.882 1.00 81.69 104 LYS A O 1
ATOM 877 N N . ALA A 1 105 ? -13.264 -10.702 -7.629 1.00 82.69 105 ALA A N 1
ATOM 878 C CA . ALA A 1 105 ? -13.977 -11.876 -7.129 1.00 82.69 105 ALA A CA 1
ATOM 879 C C . ALA A 1 105 ? -13.323 -12.410 -5.847 1.00 82.69 105 ALA A C 1
ATOM 881 O O . ALA A 1 105 ? -14.020 -12.655 -4.864 1.00 82.69 105 ALA A O 1
ATOM 882 N N . PHE A 1 106 ? -11.988 -12.495 -5.822 1.00 83.50 106 PHE A N 1
ATOM 883 C CA . PHE A 1 106 ? -11.248 -12.866 -4.619 1.00 83.50 106 PHE A CA 1
ATOM 884 C C . PHE A 1 106 ? -11.461 -11.858 -3.486 1.00 83.50 106 PHE A C 1
ATOM 886 O O . PHE A 1 106 ? -11.784 -12.268 -2.375 1.00 83.50 106 PHE A O 1
ATOM 893 N N . PHE A 1 107 ? -11.363 -10.553 -3.775 1.00 84.69 107 PHE A N 1
ATOM 894 C CA . PHE A 1 107 ? -11.650 -9.492 -2.798 1.00 84.69 107 PHE A CA 1
ATOM 895 C C . PHE A 1 107 ? -13.005 -9.688 -2.117 1.00 84.69 107 PHE A C 1
ATOM 897 O O . PHE A 1 107 ? -13.101 -9.654 -0.893 1.00 84.69 107 PHE A O 1
ATOM 904 N N . LYS A 1 108 ? -14.053 -9.935 -2.909 1.00 86.31 108 LYS A N 1
ATOM 905 C CA . LYS A 1 108 ? -15.410 -10.123 -2.391 1.00 86.31 108 LYS A CA 1
ATOM 906 C C . LYS A 1 108 ? -15.510 -11.333 -1.463 1.00 86.31 108 LYS A C 1
ATOM 908 O O . LYS A 1 108 ? -16.164 -11.240 -0.432 1.00 86.31 108 LYS A O 1
ATOM 913 N N . GLU A 1 109 ? -14.893 -12.460 -1.813 1.00 87.31 109 GLU A N 1
ATOM 914 C CA . GLU A 1 109 ? -14.922 -13.660 -0.965 1.00 87.31 109 GLU A CA 1
ATOM 915 C C . GLU A 1 109 ? -14.042 -13.527 0.283 1.00 87.31 109 GLU A C 1
ATOM 917 O O . GLU A 1 109 ? -14.405 -14.042 1.341 1.00 87.31 109 GLU A O 1
ATOM 922 N N . TYR A 1 110 ? -12.917 -12.815 0.186 1.00 87.06 110 TYR A N 1
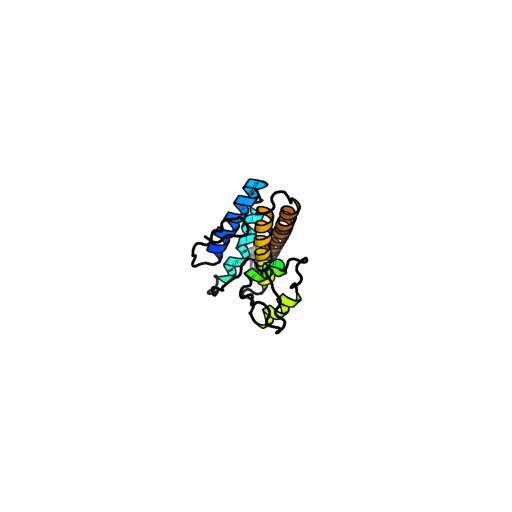ATOM 923 C CA . TYR A 1 110 ? -12.054 -12.506 1.325 1.00 87.06 110 TYR A CA 1
ATOM 924 C C . TYR A 1 110 ? -12.800 -11.672 2.372 1.00 87.06 110 TYR A C 1
ATOM 926 O O . TYR A 1 110 ? -12.838 -12.046 3.542 1.00 87.06 110 TYR A O 1
ATOM 934 N N . LEU A 1 111 ? -13.467 -10.596 1.942 1.00 89.06 111 LEU A N 1
ATOM 935 C CA . LEU A 1 111 ? -14.161 -9.664 2.839 1.00 89.06 111 LEU A CA 1
ATOM 936 C C . LEU A 1 111 ? -15.392 -10.271 3.534 1.00 89.06 111 LEU A C 1
ATOM 938 O O . LEU A 1 111 ? -15.875 -9.724 4.518 1.00 89.06 111 LEU A O 1
ATOM 942 N N . LYS A 1 112 ? -15.891 -11.428 3.076 1.00 89.62 112 LYS A N 1
ATOM 943 C CA . LYS A 1 112 ? -16.899 -12.208 3.821 1.00 89.62 112 LYS A CA 1
ATOM 944 C C . LYS A 1 112 ? -16.319 -12.929 5.040 1.00 89.62 112 LYS A C 1
ATOM 946 O O . LYS A 1 112 ? -17.080 -13.356 5.902 1.00 89.62 112 LYS A O 1
ATOM 951 N N . LYS A 1 113 ? -15.003 -13.154 5.061 1.00 87.94 113 LYS A N 1
ATOM 952 C CA . LYS A 1 113 ? -14.301 -13.963 6.069 1.00 87.94 113 LYS A CA 1
ATOM 953 C C . LYS A 1 113 ? -13.442 -13.121 7.001 1.00 87.94 113 LYS A C 1
ATOM 955 O O . LYS A 1 113 ? -13.294 -13.488 8.160 1.00 87.94 113 LYS A O 1
ATOM 960 N N . VAL A 1 114 ? -12.870 -12.034 6.490 1.00 87.56 114 VAL A N 1
ATOM 961 C CA . VAL A 1 114 ? -12.010 -11.125 7.248 1.00 87.56 114 VAL A CA 1
ATOM 962 C C . VAL A 1 114 ? -12.638 -9.730 7.217 1.00 87.56 114 VAL A C 1
ATOM 964 O O . VAL A 1 114 ? -12.841 -9.196 6.123 1.00 87.56 114 VAL A O 1
ATOM 967 N N . PRO A 1 115 ? -12.988 -9.153 8.380 1.00 88.69 115 PRO A N 1
ATOM 968 C CA . PRO A 1 115 ? -13.563 -7.817 8.447 1.00 88.69 115 PRO A CA 1
ATOM 969 C C . PRO A 1 115 ? -12.535 -6.750 8.056 1.00 88.69 115 PRO A C 1
ATOM 971 O O . PRO A 1 115 ? -11.333 -6.932 8.240 1.00 88.69 115 PRO A O 1
ATOM 974 N N . ILE A 1 116 ? -13.031 -5.625 7.544 1.00 92.12 116 ILE A N 1
ATOM 975 C CA . ILE A 1 116 ? -12.214 -4.449 7.236 1.00 92.12 116 ILE A CA 1
ATOM 976 C C . ILE A 1 116 ? -11.736 -3.803 8.543 1.00 92.12 116 ILE A C 1
ATOM 978 O O . ILE A 1 116 ? -12.504 -3.645 9.496 1.00 92.12 116 ILE A O 1
ATOM 982 N N . SER A 1 117 ? -10.470 -3.402 8.576 1.00 91.31 117 SER A N 1
ATOM 983 C CA . SER A 1 117 ? -9.872 -2.672 9.687 1.00 91.31 117 SER A CA 1
ATOM 984 C C . SER A 1 117 ? -10.451 -1.264 9.770 1.00 91.31 117 SER A C 1
ATOM 986 O O . SER A 1 117 ? -10.566 -0.552 8.774 1.00 91.31 117 SER A O 1
ATOM 988 N N . LYS A 1 118 ? -10.784 -0.818 10.982 1.00 92.06 118 LYS A N 1
ATOM 989 C CA . LYS A 1 118 ? -11.235 0.561 11.191 1.00 92.06 118 LYS A CA 1
ATOM 990 C C . LYS A 1 118 ? -10.056 1.534 11.077 1.00 92.06 118 LYS A C 1
ATOM 992 O O . LYS A 1 118 ? -9.000 1.247 11.641 1.00 92.06 118 LYS A O 1
ATOM 997 N N . PRO A 1 119 ? -10.249 2.735 10.506 1.00 93.38 119 PRO A N 1
ATOM 998 C CA . PRO A 1 119 ? -11.479 3.245 9.883 1.00 93.38 119 PRO A CA 1
ATOM 999 C C . PRO A 1 119 ? -11.756 2.642 8.493 1.00 93.38 119 PRO A C 1
ATOM 1001 O O . PRO A 1 119 ? -10.876 2.631 7.635 1.00 93.38 119 PRO A O 1
ATOM 1004 N N . GLU A 1 120 ? -12.987 2.177 8.262 1.00 94.06 120 GLU A N 1
ATOM 1005 C CA . GLU A 1 120 ? -13.370 1.475 7.024 1.00 94.06 120 GLU A CA 1
ATOM 1006 C C . GLU A 1 120 ? -13.326 2.396 5.798 1.00 94.06 120 GLU A C 1
ATOM 1008 O O . GLU A 1 120 ? -13.001 1.954 4.697 1.00 94.06 120 GLU A O 1
ATOM 1013 N N . GLU A 1 121 ? -13.578 3.693 5.987 1.00 92.56 121 GLU A N 1
ATOM 1014 C CA . GLU A 1 121 ? -13.468 4.715 4.946 1.00 92.56 121 GLU A CA 1
ATOM 1015 C C . GLU A 1 121 ? -12.054 4.807 4.346 1.00 92.56 121 GLU A C 1
ATOM 1017 O O . GLU A 1 121 ? -11.896 5.167 3.180 1.00 92.56 121 GLU A O 1
ATOM 1022 N N . ASN A 1 122 ? -11.027 4.397 5.100 1.00 93.00 122 ASN A N 1
ATOM 1023 C CA . ASN A 1 122 ? -9.641 4.403 4.639 1.00 93.00 122 ASN A CA 1
ATOM 1024 C C . ASN A 1 122 ? -9.242 3.123 3.903 1.00 93.00 122 ASN A C 1
ATOM 1026 O O . ASN A 1 122 ? -8.142 3.075 3.350 1.00 93.00 122 ASN A O 1
ATOM 1030 N N . PHE A 1 123 ? -10.090 2.092 3.882 1.00 91.94 123 PHE A N 1
ATOM 1031 C CA . PHE A 1 123 ? -9.734 0.778 3.349 1.00 91.94 123 PHE A CA 1
ATOM 1032 C C . PHE A 1 123 ? -9.241 0.844 1.901 1.00 91.94 123 PHE A C 1
ATOM 1034 O O . PHE A 1 123 ? -8.186 0.300 1.578 1.00 91.94 123 PHE A O 1
ATOM 1041 N N . ASP A 1 124 ? -9.961 1.544 1.019 1.00 92.75 124 ASP A N 1
ATOM 1042 C CA . ASP A 1 124 ? -9.588 1.591 -0.398 1.00 92.75 124 ASP A CA 1
ATOM 1043 C C . ASP A 1 124 ? -8.238 2.292 -0.613 1.00 92.75 124 ASP A C 1
ATOM 1045 O O . ASP A 1 124 ? -7.384 1.783 -1.341 1.00 92.75 124 ASP A O 1
ATOM 1049 N N . SER A 1 125 ? -8.013 3.424 0.060 1.00 94.06 125 SER A N 1
ATOM 1050 C CA . SER A 1 125 ? -6.754 4.171 -0.028 1.00 94.06 125 SER A CA 1
ATOM 1051 C C . SER A 1 125 ? -5.588 3.424 0.631 1.00 94.06 125 SER A C 1
ATOM 1053 O O . SER A 1 125 ? -4.509 3.328 0.045 1.00 94.06 125 SER A O 1
ATOM 1055 N N . GLY A 1 126 ? -5.811 2.799 1.791 1.00 93.12 126 GLY A N 1
ATOM 1056 C CA . GLY A 1 126 ? -4.832 1.924 2.439 1.00 93.12 126 GLY A CA 1
ATOM 1057 C C . GLY A 1 126 ? -4.450 0.735 1.554 1.00 93.12 126 GLY A C 1
ATOM 1058 O O . GLY A 1 126 ? -3.284 0.357 1.459 1.00 93.12 126 GLY A O 1
ATOM 1059 N N . ASN A 1 127 ? -5.405 0.192 0.803 1.00 93.06 127 ASN A N 1
ATOM 1060 C CA . ASN A 1 127 ? -5.143 -0.909 -0.109 1.00 93.06 127 ASN A CA 1
ATOM 1061 C C . ASN A 1 127 ? -4.385 -0.487 -1.384 1.00 93.06 127 ASN A C 1
ATOM 1063 O O . ASN A 1 127 ? -3.547 -1.245 -1.877 1.00 93.06 127 ASN A O 1
ATOM 1067 N N . ILE A 1 128 ? -4.610 0.731 -1.894 1.00 93.19 128 ILE A N 1
ATOM 1068 C CA . ILE A 1 128 ? -3.769 1.333 -2.948 1.00 93.19 128 ILE A CA 1
ATOM 1069 C C . ILE A 1 128 ? -2.335 1.525 -2.440 1.00 93.19 128 ILE A C 1
ATOM 1071 O O . ILE A 1 128 ? -1.390 1.183 -3.146 1.00 93.19 128 ILE A O 1
ATOM 1075 N N . MET A 1 129 ? -2.155 1.991 -1.204 1.00 93.44 129 MET A N 1
ATOM 1076 C CA . MET A 1 129 ? -0.836 2.094 -0.575 1.00 93.44 129 MET A CA 1
ATOM 1077 C C . MET A 1 129 ? -0.141 0.721 -0.489 1.00 93.44 129 MET A C 1
ATOM 1079 O O . MET A 1 129 ? 1.025 0.597 -0.879 1.00 93.44 129 MET A O 1
ATOM 1083 N N . TYR A 1 130 ? -0.856 -0.336 -0.080 1.00 92.94 130 TYR A N 1
ATOM 1084 C CA . TYR A 1 130 ? -0.319 -1.702 -0.102 1.00 92.94 130 TYR A CA 1
ATOM 1085 C C . TYR A 1 130 ? 0.055 -2.172 -1.516 1.00 92.94 130 TYR A C 1
ATOM 1087 O O . TYR A 1 130 ? 1.105 -2.790 -1.702 1.00 92.94 130 TYR A O 1
ATOM 1095 N N . MET A 1 131 ? -0.746 -1.841 -2.532 1.00 92.38 131 MET A N 1
ATOM 1096 C CA . MET A 1 131 ? -0.434 -2.129 -3.937 1.00 92.38 131 MET A CA 1
ATOM 1097 C C . MET A 1 131 ? 0.850 -1.424 -4.399 1.00 92.38 131 MET A C 1
ATOM 1099 O O . MET A 1 131 ? 1.700 -2.064 -5.024 1.00 92.38 131 MET A O 1
ATOM 1103 N N . ILE A 1 132 ? 1.019 -0.137 -4.074 1.00 92.38 132 ILE A N 1
ATOM 1104 C CA . ILE A 1 132 ? 2.196 0.654 -4.464 1.00 92.38 132 ILE A CA 1
ATOM 1105 C C . ILE A 1 132 ? 3.476 -0.015 -3.966 1.00 92.38 132 ILE A C 1
ATOM 1107 O O . ILE A 1 132 ? 4.411 -0.182 -4.745 1.00 92.38 132 ILE A O 1
ATOM 1111 N N . ARG A 1 133 ? 3.503 -0.523 -2.727 1.00 90.50 133 ARG A N 1
ATOM 1112 C CA . ARG A 1 133 ? 4.656 -1.279 -2.201 1.00 90.50 133 ARG A CA 1
ATOM 1113 C C . ARG A 1 133 ? 5.088 -2.416 -3.130 1.00 90.50 133 ARG A C 1
ATOM 1115 O O . ARG A 1 133 ? 6.283 -2.623 -3.326 1.00 90.50 133 ARG A O 1
ATOM 1122 N N . HIS A 1 134 ? 4.146 -3.160 -3.713 1.00 89.31 134 HIS A N 1
ATOM 1123 C CA . HIS A 1 134 ? 4.472 -4.227 -4.664 1.00 89.31 134 HIS A CA 1
ATOM 1124 C C . HIS A 1 134 ? 4.977 -3.687 -6.006 1.00 89.31 134 HIS A C 1
ATOM 1126 O O . HIS A 1 134 ? 5.892 -4.272 -6.585 1.00 89.31 134 HIS A O 1
ATOM 1132 N N . GLN A 1 135 ? 4.429 -2.569 -6.479 1.00 91.62 135 GLN A N 1
ATOM 1133 C CA . GLN A 1 135 ? 4.858 -1.935 -7.725 1.00 91.62 135 GLN A CA 1
ATOM 1134 C C . GLN A 1 135 ? 6.274 -1.354 -7.614 1.00 91.62 135 GLN A C 1
ATOM 1136 O O . GLN A 1 135 ? 7.086 -1.592 -8.504 1.00 91.62 135 GLN A O 1
ATOM 1141 N N . VAL A 1 136 ? 6.617 -0.691 -6.502 1.00 90.88 136 VAL A N 1
ATOM 1142 C CA . VAL A 1 136 ? 7.981 -0.183 -6.259 1.00 90.88 136 VAL A CA 1
ATOM 1143 C C . VAL A 1 136 ? 8.974 -1.346 -6.130 1.00 90.88 136 VAL A C 1
ATOM 1145 O O . VAL A 1 136 ? 10.055 -1.309 -6.723 1.00 90.88 136 VAL A O 1
ATOM 1148 N N . CYS A 1 137 ? 8.603 -2.430 -5.429 1.00 89.50 137 CYS A N 1
ATOM 1149 C CA . CYS A 1 137 ? 9.412 -3.655 -5.402 1.00 89.50 137 CYS A CA 1
ATOM 1150 C C . CYS A 1 137 ? 9.679 -4.195 -6.815 1.00 89.50 137 CYS A C 1
ATOM 1152 O O . CYS A 1 137 ? 10.820 -4.522 -7.136 1.00 89.50 137 CYS A O 1
ATOM 1154 N N . LEU A 1 138 ? 8.653 -4.276 -7.666 1.00 89.50 138 LEU A N 1
ATOM 1155 C CA . LEU A 1 138 ? 8.791 -4.770 -9.036 1.00 89.50 138 LEU A CA 1
ATOM 1156 C C . LEU A 1 138 ? 9.676 -3.840 -9.882 1.00 89.50 138 LEU A C 1
ATOM 1158 O O . LEU A 1 138 ? 10.598 -4.308 -10.550 1.00 89.50 138 LEU A O 1
ATOM 1162 N N . ALA A 1 139 ? 9.459 -2.527 -9.787 1.00 91.25 139 ALA A N 1
ATOM 1163 C CA . ALA A 1 139 ? 10.259 -1.512 -10.468 1.00 91.25 139 ALA A CA 1
ATOM 1164 C C . ALA A 1 139 ? 11.743 -1.563 -10.061 1.00 91.25 139 ALA A C 1
ATOM 1166 O O . ALA A 1 139 ? 12.607 -1.290 -10.894 1.00 91.25 139 ALA A O 1
ATOM 1167 N N . SER A 1 140 ? 12.034 -1.940 -8.811 1.00 88.56 140 SER A N 1
ATOM 1168 C CA . SER A 1 140 ? 13.391 -2.135 -8.277 1.00 88.56 140 SER A CA 1
ATOM 1169 C C . SER A 1 140 ? 14.073 -3.425 -8.752 1.00 88.56 140 SER A C 1
ATOM 1171 O O . SER A 1 140 ? 15.305 -3.494 -8.769 1.00 88.56 140 SER A O 1
ATOM 1173 N N . VAL A 1 141 ? 13.300 -4.464 -9.092 1.00 88.44 141 VAL A N 1
ATOM 1174 C CA . VAL A 1 141 ? 13.817 -5.726 -9.660 1.00 88.44 141 VAL A CA 1
ATOM 1175 C C . VAL A 1 141 ? 14.105 -5.577 -11.154 1.00 88.44 141 VAL A C 1
ATOM 1177 O O . VAL A 1 141 ? 15.093 -6.129 -11.636 1.00 88.44 141 VAL A O 1
ATOM 1180 N N . TYR A 1 142 ? 13.284 -4.806 -11.871 1.00 90.06 142 TYR A N 1
ATOM 1181 C CA . TYR A 1 142 ? 13.383 -4.596 -13.317 1.00 90.06 142 TYR A CA 1
ATOM 1182 C C . TYR A 1 142 ? 13.724 -3.130 -13.644 1.00 90.06 142 TYR A C 1
ATOM 1184 O O . TYR A 1 142 ? 12.861 -2.380 -14.106 1.00 90.06 142 TYR A O 1
ATOM 1192 N N . PRO A 1 143 ? 14.978 -2.687 -13.416 1.00 87.75 143 PRO A N 1
ATOM 1193 C CA . PRO A 1 143 ? 15.382 -1.284 -13.565 1.00 87.75 143 PRO A CA 1
ATOM 1194 C C . PRO A 1 143 ? 15.213 -0.745 -14.996 1.00 87.75 143 PRO A C 1
ATOM 1196 O O . PRO A 1 143 ? 14.910 0.433 -15.183 1.00 87.75 143 PRO A O 1
ATOM 1199 N N . ASN A 1 144 ? 15.312 -1.616 -16.001 1.00 90.12 144 ASN A N 1
ATOM 1200 C CA . ASN A 1 144 ? 15.215 -1.238 -17.414 1.00 90.12 144 ASN A CA 1
ATOM 1201 C C . ASN A 1 144 ? 13.766 -1.040 -17.901 1.00 90.12 144 ASN A C 1
ATOM 1203 O O . ASN A 1 144 ? 13.553 -0.521 -18.991 1.00 90.12 144 ASN A O 1
ATOM 1207 N N . GLU A 1 145 ? 12.766 -1.415 -17.098 1.00 93.06 145 GLU A N 1
ATOM 1208 C CA . GLU A 1 145 ? 11.349 -1.288 -17.449 1.00 93.06 145 GLU A CA 1
ATOM 1209 C C . GLU A 1 145 ? 10.779 0.041 -16.932 1.00 93.06 145 GLU A C 1
ATOM 1211 O O . GLU A 1 145 ? 10.157 0.100 -15.870 1.00 93.06 145 GLU A O 1
ATOM 1216 N N . ALA A 1 146 ? 11.000 1.130 -17.677 1.00 88.88 146 ALA A N 1
ATOM 1217 C CA . ALA A 1 146 ? 10.607 2.489 -17.271 1.00 88.88 146 ALA A CA 1
ATOM 1218 C C . ALA A 1 146 ? 9.116 2.614 -16.898 1.00 88.88 146 ALA A C 1
ATOM 1220 O O . ALA A 1 146 ? 8.777 3.254 -15.903 1.00 88.88 146 ALA A O 1
ATOM 1221 N N . LYS A 1 147 ? 8.238 1.897 -17.615 1.00 92.94 147 LYS A N 1
ATOM 1222 C CA . LYS A 1 147 ? 6.783 1.885 -17.376 1.00 92.94 147 LYS A CA 1
ATOM 1223 C C . LYS A 1 147 ? 6.405 1.486 -15.948 1.00 92.94 147 LYS A C 1
ATOM 1225 O O . LYS A 1 147 ? 5.352 1.887 -15.465 1.00 92.94 147 LYS A O 1
ATOM 1230 N N . LEU A 1 148 ? 7.230 0.687 -15.265 1.00 92.31 148 LEU A N 1
ATOM 1231 C CA . LEU A 1 148 ? 6.951 0.279 -13.887 1.00 92.31 148 LEU A CA 1
ATOM 1232 C C . LEU A 1 148 ? 7.022 1.459 -12.915 1.00 92.31 148 LEU A C 1
ATOM 1234 O O . LEU A 1 148 ? 6.231 1.495 -11.973 1.00 92.31 148 LEU A O 1
ATOM 1238 N N . ARG A 1 149 ? 7.925 2.422 -13.160 1.00 91.88 149 ARG A N 1
ATOM 1239 C CA . ARG A 1 149 ? 8.010 3.656 -12.371 1.00 91.88 149 ARG A CA 1
ATOM 1240 C C . ARG A 1 149 ? 6.783 4.528 -12.596 1.00 91.88 149 ARG A C 1
ATOM 1242 O O . ARG A 1 149 ? 6.128 4.915 -11.633 1.00 91.88 149 ARG A O 1
ATOM 1249 N N . ASP A 1 150 ? 6.411 4.728 -13.857 1.00 92.06 150 ASP A N 1
ATOM 1250 C CA . ASP A 1 150 ? 5.238 5.526 -14.226 1.00 92.06 150 ASP A CA 1
ATOM 1251 C C . ASP A 1 150 ? 3.955 5.000 -13.565 1.00 92.06 150 ASP A C 1
ATOM 1253 O O . ASP A 1 150 ? 3.148 5.775 -13.053 1.00 92.06 150 ASP A O 1
ATOM 1257 N N . ILE A 1 151 ? 3.786 3.672 -13.514 1.00 92.44 151 ILE A N 1
ATOM 1258 C CA . ILE A 1 151 ? 2.615 3.033 -12.900 1.00 92.44 151 ILE A CA 1
ATOM 1259 C C . ILE A 1 151 ? 2.509 3.360 -11.408 1.00 92.44 151 ILE A C 1
ATOM 1261 O O . ILE A 1 151 ? 1.423 3.718 -10.944 1.00 92.44 151 ILE A O 1
ATOM 1265 N N . PHE A 1 152 ? 3.587 3.212 -10.631 1.00 91.62 152 PHE A N 1
ATOM 1266 C CA . PHE A 1 152 ? 3.476 3.448 -9.192 1.00 91.62 152 PHE A CA 1
ATOM 1267 C C . PHE A 1 152 ? 3.394 4.938 -8.863 1.00 91.62 152 PHE A C 1
ATOM 1269 O O . PHE A 1 152 ? 2.652 5.291 -7.951 1.00 91.62 152 PHE A O 1
ATOM 1276 N N . LEU A 1 153 ? 4.064 5.810 -9.627 1.00 92.00 153 LEU A N 1
ATOM 1277 C CA . LEU A 1 153 ? 3.951 7.263 -9.462 1.00 92.00 153 LEU A CA 1
ATOM 1278 C C . LEU A 1 153 ? 2.533 7.756 -9.765 1.00 92.00 153 LEU A C 1
ATOM 1280 O O . LEU A 1 153 ? 1.987 8.569 -9.022 1.00 92.00 153 LEU A O 1
ATOM 1284 N N . ALA A 1 154 ? 1.886 7.211 -10.799 1.00 92.69 154 ALA A N 1
ATOM 1285 C CA . ALA A 1 154 ? 0.483 7.507 -11.078 1.00 92.69 154 ALA A CA 1
ATOM 1286 C C . ALA A 1 154 ? -0.431 7.094 -9.909 1.00 92.69 154 ALA A C 1
ATOM 1288 O O . ALA A 1 154 ? -1.338 7.837 -9.538 1.00 92.69 154 ALA A O 1
ATOM 1289 N N . ASN A 1 155 ? -0.175 5.943 -9.277 1.00 92.69 155 ASN A N 1
ATOM 1290 C CA . ASN A 1 155 ? -0.941 5.506 -8.105 1.00 92.69 155 ASN A CA 1
ATOM 1291 C C . ASN A 1 155 ? -0.625 6.320 -6.839 1.00 92.69 155 ASN A C 1
ATOM 1293 O O . ASN A 1 155 ? -1.531 6.559 -6.042 1.00 92.69 155 ASN A O 1
ATOM 1297 N N . MET A 1 156 ? 0.616 6.783 -6.657 1.00 92.88 156 MET A N 1
ATOM 1298 C CA . MET A 1 156 ? 0.969 7.732 -5.593 1.00 92.88 156 MET A CA 1
ATOM 1299 C C . MET A 1 156 ? 0.216 9.050 -5.766 1.00 92.88 156 MET A C 1
ATOM 1301 O O . MET A 1 156 ? -0.388 9.527 -4.808 1.00 92.88 156 MET A O 1
ATOM 1305 N N . ARG A 1 157 ? 0.134 9.577 -6.996 1.00 93.00 157 ARG A N 1
ATOM 1306 C CA . ARG A 1 157 ? -0.637 10.792 -7.298 1.00 93.00 157 ARG A CA 1
ATOM 1307 C C . ARG A 1 157 ? -2.112 10.653 -6.921 1.00 93.00 157 ARG A C 1
ATOM 1309 O O . ARG A 1 157 ? -2.657 11.560 -6.306 1.00 93.00 157 ARG A O 1
ATOM 1316 N N . ILE A 1 158 ? -2.730 9.498 -7.192 1.00 93.12 158 ILE A N 1
ATOM 1317 C CA . ILE A 1 158 ? -4.108 9.214 -6.751 1.00 93.12 158 ILE A CA 1
ATOM 1318 C C . ILE A 1 158 ? -4.239 9.350 -5.227 1.00 93.12 158 ILE A C 1
ATOM 1320 O O . ILE A 1 158 ? -5.233 9.893 -4.748 1.00 93.12 158 ILE A O 1
ATOM 1324 N N . LEU A 1 159 ? -3.260 8.868 -4.453 1.00 93.62 159 LEU A N 1
ATOM 1325 C CA . LEU A 1 159 ? -3.277 9.029 -2.997 1.00 93.62 159 LEU A CA 1
ATOM 1326 C C . LEU A 1 159 ? -3.077 10.487 -2.572 1.00 93.62 159 LEU A C 1
ATOM 1328 O O . LEU A 1 159 ? -3.787 10.941 -1.681 1.00 93.62 159 LEU A O 1
ATOM 1332 N N . VAL A 1 160 ? -2.173 11.228 -3.218 1.00 93.00 160 VAL A N 1
ATOM 1333 C CA . VAL A 1 160 ? -1.974 12.669 -2.967 1.00 93.00 160 VAL A CA 1
ATOM 1334 C C . VAL A 1 160 ? -3.270 13.448 -3.178 1.00 93.00 160 VAL A C 1
ATOM 1336 O O . VAL A 1 160 ? -3.665 14.239 -2.317 1.00 93.00 160 VAL A O 1
ATOM 1339 N N . ASP A 1 161 ? -3.969 13.186 -4.280 1.00 93.69 161 ASP A N 1
ATOM 1340 C CA . ASP A 1 161 ? -5.220 13.867 -4.609 1.00 93.69 161 ASP A CA 1
ATOM 1341 C C . ASP A 1 161 ? -6.324 13.531 -3.595 1.00 93.69 161 ASP A C 1
ATOM 1343 O O . ASP A 1 161 ? -7.059 14.418 -3.153 1.00 93.69 161 ASP A O 1
ATOM 1347 N N . ARG A 1 162 ? -6.412 12.265 -3.163 1.00 93.56 162 ARG A N 1
ATOM 1348 C CA . ARG A 1 162 ? -7.367 11.824 -2.132 1.00 93.56 162 ARG A CA 1
ATOM 1349 C C . ARG A 1 162 ? -7.094 12.458 -0.777 1.00 93.56 162 ARG A C 1
ATOM 1351 O O . ARG A 1 162 ? -8.015 13.009 -0.185 1.00 93.56 162 ARG A O 1
ATOM 1358 N N . VAL A 1 163 ? -5.843 12.443 -0.318 1.00 91.88 163 VAL A N 1
ATOM 1359 C CA . VAL A 1 163 ? -5.454 13.086 0.946 1.00 91.88 163 VAL A CA 1
ATOM 1360 C C . VAL A 1 163 ? -5.796 14.575 0.909 1.00 91.88 163 VAL A C 1
ATOM 1362 O O . VAL A 1 163 ? -6.401 15.092 1.846 1.00 91.88 163 VAL A O 1
ATOM 1365 N N . SER A 1 164 ? -5.492 15.247 -0.202 1.00 91.94 164 SER A N 1
ATOM 1366 C CA . SER A 1 164 ? -5.819 16.663 -0.388 1.00 91.94 164 SER A CA 1
ATOM 1367 C C . SER A 1 164 ? -7.332 16.917 -0.336 1.00 91.94 164 SER A C 1
ATOM 1369 O O . SER A 1 164 ? -7.784 17.874 0.297 1.00 91.94 164 SER A O 1
ATOM 1371 N N . ALA A 1 165 ? -8.139 16.063 -0.974 1.00 93.38 165 ALA A N 1
ATOM 1372 C CA . ALA A 1 165 ? -9.596 16.162 -0.937 1.00 93.38 165 ALA A CA 1
ATOM 1373 C C . ALA A 1 165 ? -10.154 15.960 0.483 1.00 93.38 165 ALA A C 1
ATOM 1375 O O . ALA A 1 165 ? -10.924 16.799 0.955 1.00 93.38 165 ALA A O 1
ATOM 1376 N N . GLU A 1 166 ? -9.707 14.914 1.182 1.00 91.75 166 GLU A N 1
ATOM 1377 C CA . GLU A 1 166 ? -10.097 14.602 2.564 1.00 91.75 166 GLU A CA 1
ATOM 1378 C C . GLU A 1 166 ? -9.756 15.754 3.529 1.00 91.75 166 GLU A C 1
ATOM 1380 O O . GLU A 1 166 ? -10.530 16.087 4.429 1.00 91.75 166 GLU A O 1
ATOM 1385 N N . GLU A 1 167 ? -8.596 16.391 3.359 1.00 91.00 167 GLU A N 1
ATOM 1386 C CA . GLU A 1 167 ? -8.178 17.530 4.182 1.00 91.00 167 GLU A CA 1
ATOM 1387 C C . GLU A 1 167 ? -9.010 18.782 3.908 1.00 91.00 167 GLU A C 1
ATOM 1389 O O . GLU A 1 167 ? -9.391 19.490 4.843 1.00 91.00 167 GLU A O 1
ATOM 1394 N N . ASN A 1 168 ? -9.361 19.031 2.647 1.00 94.12 168 ASN A N 1
ATOM 1395 C CA . ASN A 1 168 ? -10.249 20.131 2.280 1.00 94.12 168 ASN A CA 1
ATOM 1396 C C . ASN A 1 168 ? -11.679 19.920 2.796 1.00 94.12 168 ASN A C 1
ATOM 1398 O O . ASN A 1 168 ? -12.348 20.876 3.186 1.00 94.12 168 ASN A O 1
ATOM 1402 N N . GLU A 1 169 ? -12.173 18.683 2.811 1.00 92.62 169 GLU A N 1
ATOM 1403 C CA . GLU A 1 169 ? -13.466 18.343 3.414 1.00 92.62 169 GLU A CA 1
ATOM 1404 C C . GLU A 1 169 ? -13.471 18.560 4.928 1.00 92.62 169 GLU A C 1
ATOM 1406 O O . GLU A 1 169 ? -14.417 19.154 5.448 1.00 92.62 169 GLU A O 1
ATOM 1411 N N . LYS A 1 170 ? -12.400 18.166 5.628 1.00 89.69 170 LYS A N 1
ATOM 1412 C CA . LYS A 1 170 ? -12.252 18.416 7.072 1.00 89.69 170 LYS A CA 1
ATOM 1413 C C . LYS A 1 170 ? -12.254 19.906 7.398 1.00 89.69 170 LYS A C 1
ATOM 1415 O O . LYS A 1 170 ? -13.035 20.322 8.249 1.00 89.69 170 LYS A O 1
ATOM 1420 N N . LYS A 1 171 ? -11.474 20.711 6.667 1.00 92.75 171 LYS A N 1
ATOM 1421 C CA . LYS A 1 171 ? -11.449 22.177 6.827 1.00 92.75 171 LYS A CA 1
ATOM 1422 C C . LYS A 1 171 ? -12.837 22.792 6.63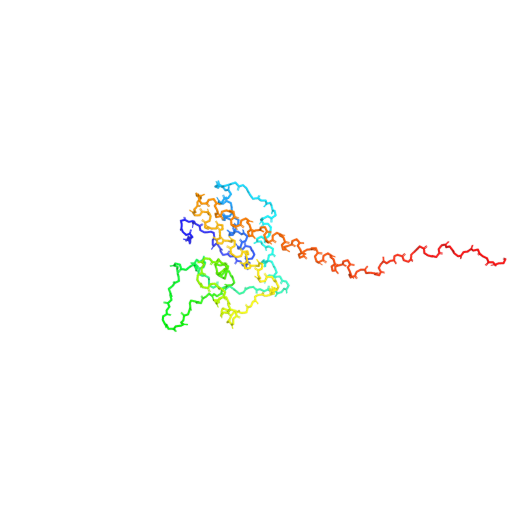6 1.00 92.75 171 LYS A C 1
ATOM 1424 O O . LYS A 1 171 ? -13.312 23.514 7.505 1.00 92.75 171 LYS A O 1
ATOM 1429 N N . ARG A 1 172 ? -13.544 22.421 5.562 1.00 93.00 172 ARG A N 1
ATOM 1430 C CA . ARG A 1 172 ? -14.923 22.884 5.311 1.00 93.00 172 ARG A CA 1
ATOM 1431 C C . ARG A 1 172 ? -15.898 22.469 6.414 1.00 93.00 172 ARG A C 1
ATOM 1433 O O . ARG A 1 172 ? -16.786 23.236 6.775 1.00 93.00 172 ARG A O 1
ATOM 1440 N N . ALA A 1 173 ? -15.760 21.259 6.954 1.00 90.31 173 ALA A N 1
ATOM 1441 C CA . ALA A 1 173 ? -16.597 20.788 8.054 1.00 90.31 173 ALA A CA 1
ATOM 1442 C C . ALA A 1 173 ? -16.320 21.535 9.371 1.00 90.31 173 ALA A C 1
ATOM 1444 O O . ALA A 1 173 ? -17.242 21.716 10.164 1.00 90.31 173 ALA A O 1
ATOM 1445 N N . GLU A 1 174 ? -15.081 21.963 9.614 1.00 89.56 174 GLU A N 1
ATOM 1446 C CA . GLU A 1 174 ? -14.699 22.791 10.766 1.00 89.56 174 GLU A CA 1
ATOM 1447 C C . GLU A 1 174 ? -15.213 24.230 10.624 1.00 89.56 174 GLU A C 1
ATOM 1449 O O . GLU A 1 174 ? -15.825 24.752 11.553 1.00 89.56 174 GLU A O 1
ATOM 1454 N N . GLU A 1 175 ? -15.072 24.831 9.441 1.00 88.19 175 GLU A N 1
ATOM 1455 C CA . GLU A 1 175 ? -15.613 26.161 9.123 1.00 88.19 175 GLU A CA 1
ATOM 1456 C C . GLU A 1 175 ? -17.144 26.202 9.274 1.00 88.19 175 GLU A C 1
ATOM 1458 O O . GLU A 1 175 ? -17.690 27.098 9.918 1.00 88.19 175 GLU A O 1
ATOM 1463 N N . ASN A 1 176 ? -17.849 25.178 8.778 1.00 80.50 176 ASN A N 1
ATOM 1464 C CA . ASN A 1 176 ? -19.309 25.070 8.892 1.00 80.50 176 ASN A CA 1
ATOM 1465 C C . ASN A 1 176 ? -19.811 24.794 10.321 1.00 80.50 176 ASN A C 1
ATOM 1467 O O . ASN A 1 176 ? -20.999 24.977 10.589 1.00 80.50 176 ASN A O 1
ATOM 1471 N N . LYS A 1 177 ? -18.946 24.351 11.244 1.00 74.12 177 LYS A N 1
ATOM 1472 C CA . LYS A 1 177 ? -19.276 24.201 12.674 1.00 74.12 177 LYS A CA 1
ATOM 1473 C C . LYS A 1 177 ? -19.159 25.513 13.454 1.00 74.12 177 LYS A C 1
ATOM 1475 O O . LYS A 1 177 ? -19.634 25.564 14.585 1.00 74.12 177 LYS A O 1
ATOM 1480 N N . ASN A 1 178 ? -18.607 26.568 12.845 1.00 61.19 178 ASN A N 1
ATOM 1481 C CA . ASN A 1 178 ? -18.384 27.878 13.461 1.00 61.19 178 ASN A CA 1
ATOM 1482 C C . ASN A 1 178 ? -19.315 29.030 12.976 1.00 61.19 178 ASN A C 1
ATOM 1484 O O . ASN A 1 178 ? -18.856 30.166 12.868 1.00 61.19 178 ASN A O 1
ATOM 1488 N N . PRO A 1 179 ? -20.630 28.841 12.707 1.00 54.62 179 PRO A N 1
ATOM 1489 C CA . PRO A 1 179 ? -21.464 29.913 12.151 1.00 54.62 179 PRO A CA 1
ATOM 1490 C C . PRO A 1 179 ? -21.914 30.989 13.166 1.00 54.62 179 PRO A C 1
ATOM 1492 O O . PRO A 1 179 ? -22.577 31.940 12.760 1.00 54.62 179 PRO A O 1
ATOM 1495 N N . PHE A 1 180 ? -21.585 30.876 14.464 1.00 51.62 180 PHE A N 1
ATOM 1496 C CA . PHE A 1 180 ? -22.099 31.771 15.521 1.00 51.62 180 PHE A CA 1
ATOM 1497 C C . PHE A 1 180 ? -21.074 32.683 16.220 1.00 51.62 180 PHE A C 1
ATOM 1499 O O . PHE A 1 180 ? -21.467 33.442 17.103 1.00 51.62 180 PHE A O 1
ATOM 1506 N N . GLU A 1 181 ? -19.812 32.740 15.789 1.00 51.81 181 GLU A N 1
ATOM 1507 C CA . GLU A 1 181 ? -18.912 33.850 16.165 1.00 51.81 181 GLU A CA 1
ATOM 1508 C C . GLU A 1 181 ? -19.038 35.028 15.180 1.00 51.81 181 GLU A C 1
ATOM 1510 O O . GLU A 1 181 ? -18.061 35.558 14.655 1.00 51.81 181 GLU A O 1
ATOM 1515 N N . VAL A 1 182 ? -20.269 35.482 14.915 1.00 49.59 182 VAL A N 1
ATOM 1516 C CA . VAL A 1 182 ? -20.462 36.828 14.359 1.00 49.59 182 VAL A CA 1
ATOM 1517 C C . VAL A 1 182 ? -20.365 37.796 15.528 1.00 49.59 182 VAL A C 1
ATOM 1519 O O . VAL A 1 182 ? -21.226 37.839 16.401 1.00 49.59 182 VAL A O 1
ATOM 1522 N N . ASN A 1 183 ? -19.270 38.546 15.550 1.00 48.12 183 ASN A N 1
ATOM 1523 C CA . ASN A 1 183 ? -18.887 39.507 16.575 1.00 48.12 183 ASN A CA 1
ATOM 1524 C C . ASN A 1 183 ? -20.011 40.538 16.842 1.00 48.12 183 ASN A C 1
ATOM 1526 O O . ASN A 1 183 ? -20.098 41.580 16.185 1.00 48.12 183 ASN A O 1
ATOM 1530 N N . VAL A 1 184 ? -20.878 40.270 17.828 1.00 44.62 184 VAL A N 1
ATOM 1531 C CA . VAL A 1 184 ? -21.873 41.222 18.360 1.00 44.62 184 VAL A CA 1
ATOM 1532 C C . VAL A 1 184 ? -21.153 42.265 19.227 1.00 44.62 184 VAL A C 1
ATOM 1534 O O . VAL A 1 184 ? -21.410 42.409 20.413 1.00 44.62 184 VAL A O 1
ATOM 1537 N N . MET A 1 185 ? -20.206 43.001 18.648 1.00 45.66 185 MET A N 1
ATOM 1538 C CA . MET A 1 185 ? -19.617 44.195 19.270 1.00 45.66 185 MET A CA 1
ATOM 1539 C C . MET A 1 185 ? -19.711 45.443 18.384 1.00 45.66 185 MET A C 1
ATOM 1541 O O . MET A 1 185 ? -19.277 46.519 18.788 1.00 45.66 185 MET A O 1
ATOM 1545 N N . SER A 1 186 ? -20.321 45.342 17.198 1.00 45.56 186 SER A N 1
ATOM 1546 C CA . SER A 1 186 ? -20.411 46.470 16.259 1.00 45.56 186 SER A CA 1
ATOM 1547 C C . SER A 1 186 ? -21.771 47.180 16.215 1.00 45.56 186 SER A C 1
ATOM 1549 O O . SER A 1 186 ? -21.850 48.259 15.631 1.00 45.56 186 SER A O 1
ATOM 1551 N N . VAL A 1 187 ? -22.847 46.632 16.795 1.00 44.16 187 VAL A N 1
ATOM 1552 C CA . VAL A 1 187 ? -24.210 47.178 16.573 1.00 44.16 187 VAL A CA 1
ATOM 1553 C C . VAL A 1 187 ? -24.696 48.110 17.697 1.00 44.16 187 VAL A C 1
ATOM 1555 O O . VAL A 1 187 ? -25.639 48.867 17.502 1.00 44.16 187 VAL A O 1
ATOM 1558 N N . THR A 1 188 ? -24.018 48.186 18.845 1.00 41.22 188 THR A N 1
ATOM 1559 C CA . THR A 1 188 ? -24.455 49.037 19.975 1.00 41.22 188 THR A CA 1
ATOM 1560 C C . THR A 1 188 ? -23.813 50.427 20.044 1.00 41.22 188 THR A C 1
ATOM 1562 O O . THR A 1 188 ? -24.017 51.135 21.028 1.00 41.22 188 THR A O 1
ATOM 1565 N N . LYS A 1 189 ? -23.085 50.884 19.012 1.00 44.38 189 LYS A N 1
ATOM 1566 C CA . LYS A 1 189 ? -22.493 52.242 19.006 1.00 44.38 189 LYS A CA 1
ATOM 1567 C C . LYS A 1 189 ? -23.302 53.338 18.302 1.00 44.38 189 LYS A C 1
ATOM 1569 O O . LYS A 1 189 ? -22.930 54.494 18.445 1.00 44.38 189 LYS A O 1
ATOM 1574 N N . ASN A 1 190 ? -24.423 53.032 17.640 1.00 41.91 190 ASN A N 1
ATOM 1575 C CA . ASN A 1 190 ? -25.170 54.028 16.849 1.00 41.91 190 ASN A CA 1
ATOM 1576 C C . ASN A 1 190 ? -26.661 54.173 17.210 1.00 41.91 190 ASN A C 1
ATOM 1578 O O . ASN A 1 190 ? -27.486 54.383 16.329 1.00 41.91 190 ASN A O 1
ATOM 1582 N N . VAL A 1 191 ? -27.023 54.128 18.497 1.00 41.75 191 VAL A N 1
ATOM 1583 C CA . VAL A 1 191 ? -28.323 54.663 18.954 1.00 41.75 191 VAL A CA 1
ATOM 1584 C C . VAL A 1 191 ? -28.115 55.492 20.221 1.00 41.75 191 VAL A C 1
ATOM 1586 O O . VAL A 1 191 ? -28.354 55.049 21.340 1.00 41.75 191 VAL A O 1
ATOM 1589 N N . LYS A 1 192 ? -27.609 56.713 20.041 1.00 46.41 192 LYS A N 1
ATOM 1590 C CA . LYS A 1 192 ? -27.655 57.777 21.052 1.00 46.41 192 LYS A CA 1
ATOM 1591 C C . LYS A 1 192 ? -27.828 59.138 20.379 1.00 46.41 192 LYS A C 1
ATOM 1593 O O . LYS A 1 192 ? -26.975 60.001 20.500 1.00 46.41 192 LYS A O 1
ATOM 1598 N N . VAL A 1 193 ? -28.935 59.320 19.661 1.00 44.44 193 VAL A N 1
ATOM 1599 C CA . VAL A 1 193 ? -29.533 60.644 19.428 1.00 44.44 193 VAL A CA 1
ATOM 1600 C C . VAL A 1 193 ? -31.043 60.450 19.286 1.00 44.44 193 VAL A C 1
ATOM 1602 O O . VAL A 1 193 ? -31.483 59.890 18.288 1.00 44.44 193 VAL A O 1
ATOM 1605 N N . LEU A 1 194 ? -31.797 60.856 20.314 1.00 37.00 194 LEU A N 1
ATOM 1606 C CA . LEU A 1 194 ? -33.076 61.592 20.283 1.00 37.00 194 LEU A CA 1
ATOM 1607 C C . LEU A 1 194 ? -33.833 61.401 21.615 1.00 37.00 194 LEU A C 1
ATOM 1609 O O . LEU A 1 194 ? -33.983 60.274 22.078 1.00 37.00 194 LEU A O 1
ATOM 1613 N N . ALA A 1 195 ? -34.341 62.525 22.142 1.00 32.22 195 ALA A N 1
ATOM 1614 C CA . ALA A 1 195 ? -35.110 62.744 23.382 1.00 32.22 195 ALA A CA 1
ATOM 1615 C C . ALA A 1 195 ? -34.257 62.772 24.671 1.00 32.22 195 ALA A C 1
ATOM 1617 O O . ALA A 1 195 ? -33.635 61.776 25.022 1.00 32.22 195 ALA A O 1
ATOM 1618 N N . THR A 1 196 ? -34.138 63.871 25.422 1.00 37.28 196 THR A N 1
ATOM 1619 C CA . THR A 1 196 ? -34.847 65.170 25.497 1.00 37.28 196 THR A CA 1
ATOM 1620 C C . THR A 1 196 ? -33.878 66.260 25.926 1.00 37.28 196 THR A C 1
ATOM 1622 O O . THR A 1 196 ? -33.026 65.937 26.786 1.00 37.28 196 THR A O 1
#

Secondary structure (DSSP, 8-state):
--EETTEEPP----S-HHHHHHHHHHHHHHHHHHHH----HHHHHHHHHTTGGGGSTT--PPP----S---GGG-PPPTTS------SHHHHHHHT-TT-TTHHHHHHHHHTTSPPPSSGGGHHHHHHHHHHHHHHHHHHH-TT-HHHHHHHHHHHHHHHHHHHHHHHHHHHHHHTT-TT---TTSSTTS------

Foldseek 3Di:
DDADVPHDFDD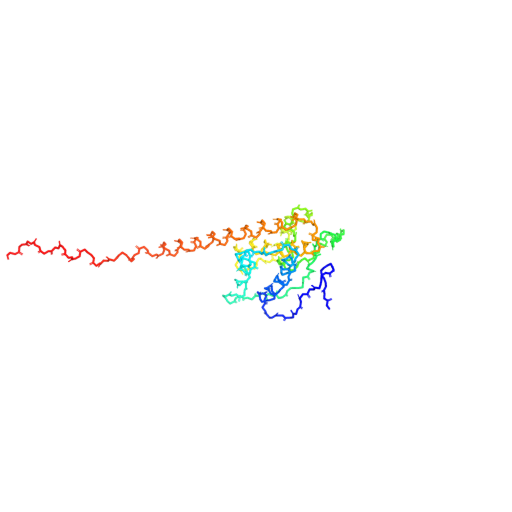DDDPAPLVSQLVGLCVLQVLLCVLPNDDDPLLSVLLRVLRVQCPPPVHDDDDDDAPLPPAPVNFDDDPVPDGDDGDDLLNLLRLCPPVGPCHPVVVVVNCVPHPAGPPNVCSVSNSLSSVLSVLSSVCSVCVVPVVSVVVSVVSSVVSSVVVVVVVVVVVVVVVVVPPPPPPPPPPPPPPPDDDD

InterPro domains:
  IPR011009 Protein kinase-like domain superfamily [SSF56112] (19-137)
  IPR016477 Fructosamine/Ketosamine-3-kinase [PF03881] (5-136)
  IPR016477 Fructosamine/Ketosamine-3-kinase [PTHR12149] (2-134)

Organism: NCBI:txid2587417

Sequence (196 aa):
MTRFANLKRQNDWESSWEVWWVKHIKFILEREETIRGPYSEEDNQVLTRYLRPLESGGRSIEPALCHTDLWPGNVKYRLDNKSPLAHSELELGLFRNPQYPLGKAFFKEYLKKVPISKPEENFDSGNIMYMIRHQVCLASVYPNEAKLRDIFLANMRILVDRVSAEENEKKRAEENKNPFEVNVMSVTKNVKVLAT